Protein AF-A0A2E0DDL5-F1 (afdb_monomer_lite)

Sequence (333 aa):
SQKVIKSGDEYAVNLYNEYNKTLMTSFDFSDEELNAILTYIKDESTKEVQVVVADVSDASGQAVDSSINSNNFYLSLGLNLFLLLVIIFILFRFTNLSKKYVLLQDNQLKGKLLDDDDKEIVDSGFNIKEFIKSNRVVGIASFLFIGIFVKSCIDGLYTVGIQQNYQPTQPIAFSHKVHAGQYEIDCNYCHTGVNISKSANIPSVNICMNCHNAINTDKPEIQKILTAYEENRPIEWVRVHNLPDLAYFNHKQHVAVGGLDCATCHGPIEEMDVVYQYSELTMGWCINCHRETEVSSKGNDYYKKLVELHNSSSKKPMTVEDIGGLECSKCHY

Secondary structure (DSSP, 8-state):
-HHHHHTT-HHHHHHHHHTTT--PPPP---HHHHHHHHHHHHHHHHS-----PPP--------------THHHHHHHHHHHHHHHHHHHHHHHHHHHHHHHHHHHHHHTTS-SS-HHHHHHHH----HHHHHHSHHHHHHHHHHHHHHHHHHHHHHHHTTT--TT--PPPSS---HIIIIIIS---HHHH-GGGGTSSS--PPPHHHHHHHHTTSSTTSHHHHHHHHHHHTT-------SS---TTS---HHIIIIIT---HHHHH--GGG-SS----S---HHHHHHHHHHPBPP-TT-HHHHHHHHHHHHH-SSPPBTTTTTTT-HHHHH-

Foldseek 3Di:
DVVCCVVVPPVVVVVCVVVVNPDDDDDPDDPVRVVVVVVVVVVVVPDDDDDDDDDDDDDDDDDDDDDDPCPVVVVVVVVVVVVVVVVVVVVVVVLVVVLVVQVVVCVVVVNPRADPVRVCVSPDDPPVVVVCVPPVNVVVVVVVVVVVVVVVVVVVVVCPLFQFQPFDDFPAQAFLLVQCNVVVPDPCLQQVCLQPWQGSDGHWLVSVVVPLVPPPVVDPRSVVSVVCVVVVHTGPTDDADDDPPLWRGGSNCCCNQVVDDPCVQQNPSNNGSTGHGHDRPDPVVQVVCQVPRAGDPPPPPVVVVVQVVCVVPDVDGHGSVNVVVVPCVVTRD

Structure (mmCIF, N/CA/C/O backbone):
data_AF-A0A2E0DDL5-F1
#
_entry.id   AF-A0A2E0DDL5-F1
#
loop_
_atom_site.group_PDB
_atom_site.id
_atom_site.type_symbol
_atom_site.label_atom_id
_atom_site.label_alt_id
_atom_site.label_comp_id
_atom_site.label_asym_id
_atom_site.label_entity_id
_atom_site.label_seq_id
_atom_site.pdbx_PDB_ins_code
_atom_site.Cartn_x
_atom_site.Cartn_y
_atom_site.Cartn_z
_atom_site.occupancy
_atom_site.B_iso_or_equiv
_atom_site.auth_seq_id
_atom_site.auth_comp_id
_atom_site.auth_asym_id
_atom_site.auth_atom_id
_atom_site.pdbx_PDB_model_num
ATOM 1 N N . SER A 1 1 ? 22.527 -1.216 -29.175 1.00 65.69 1 SER A N 1
ATOM 2 C CA . SER A 1 1 ? 21.205 -1.284 -29.841 1.00 65.69 1 SER A CA 1
ATOM 3 C C . SER A 1 1 ? 21.147 -0.484 -31.152 1.00 65.69 1 SER A C 1
ATOM 5 O O . SER A 1 1 ? 20.990 -1.078 -32.209 1.00 65.69 1 SER A O 1
ATOM 7 N N . GLN A 1 2 ? 21.344 0.841 -31.142 1.00 72.75 2 GLN A N 1
ATOM 8 C CA . GLN A 1 2 ? 21.192 1.704 -32.334 1.00 72.75 2 GLN A CA 1
ATOM 9 C C . GLN A 1 2 ? 22.142 1.373 -33.498 1.00 72.75 2 GLN A C 1
ATOM 11 O O . GLN A 1 2 ? 21.782 1.548 -34.659 1.00 72.75 2 GLN A O 1
ATOM 16 N N . LYS A 1 3 ? 23.345 0.863 -33.206 1.00 75.62 3 LYS A N 1
ATOM 17 C CA . LYS A 1 3 ? 24.277 0.372 -34.236 1.00 75.62 3 LYS A CA 1
ATOM 18 C C . LYS A 1 3 ? 23.720 -0.831 -35.012 1.00 75.62 3 LYS A C 1
ATOM 20 O O . LYS A 1 3 ? 23.968 -0.912 -36.204 1.00 75.62 3 LYS A O 1
ATOM 25 N N . VAL A 1 4 ? 22.942 -1.700 -34.358 1.00 77.75 4 VAL A N 1
ATOM 26 C CA . VAL A 1 4 ? 22.355 -2.921 -34.949 1.00 77.75 4 VAL A CA 1
ATOM 27 C C . VAL A 1 4 ? 21.138 -2.585 -35.818 1.00 77.75 4 VAL A C 1
ATOM 29 O O . VAL A 1 4 ? 20.977 -3.102 -36.917 1.00 77.75 4 VAL A O 1
ATOM 32 N N . ILE A 1 5 ? 20.326 -1.616 -35.386 1.00 79.50 5 ILE A N 1
ATOM 33 C CA . ILE A 1 5 ? 19.240 -1.071 -36.218 1.00 79.50 5 ILE A CA 1
ATOM 34 C C . ILE A 1 5 ? 19.832 -0.393 -37.467 1.00 79.50 5 ILE A C 1
ATOM 36 O O . ILE A 1 5 ? 19.364 -0.603 -38.582 1.00 79.50 5 ILE A O 1
ATOM 40 N N . LYS A 1 6 ? 20.914 0.382 -37.300 1.00 79.38 6 LYS A N 1
ATOM 41 C CA . LYS A 1 6 ? 21.621 1.042 -38.412 1.00 79.38 6 LYS A CA 1
ATOM 42 C C . LYS A 1 6 ? 22.385 0.080 -39.325 1.00 79.38 6 LYS A C 1
ATOM 44 O O . LYS A 1 6 ? 22.635 0.446 -40.468 1.00 79.38 6 LYS A O 1
ATOM 49 N N . SER A 1 7 ? 22.752 -1.114 -38.857 1.00 84.31 7 SER A N 1
ATOM 50 C CA . SER A 1 7 ? 23.369 -2.143 -39.703 1.00 84.31 7 SER A CA 1
ATOM 51 C C . SER A 1 7 ? 22.359 -2.883 -40.582 1.00 84.31 7 SER A C 1
ATOM 53 O O . SER A 1 7 ? 22.777 -3.689 -41.406 1.00 84.31 7 SER A O 1
ATOM 55 N N . GLY A 1 8 ? 21.057 -2.600 -40.441 1.00 80.56 8 GLY A N 1
ATOM 56 C CA . GLY A 1 8 ? 20.002 -3.192 -41.265 1.00 80.56 8 GLY A CA 1
ATOM 57 C C . GLY A 1 8 ? 19.587 -4.596 -40.833 1.00 80.56 8 GLY A C 1
ATOM 58 O O . GLY A 1 8 ? 19.077 -5.346 -41.658 1.00 80.56 8 GLY A O 1
ATOM 59 N N . ASP A 1 9 ? 19.812 -4.962 -39.568 1.00 88.44 9 ASP A N 1
ATOM 60 C CA . ASP A 1 9 ? 19.335 -6.235 -39.026 1.00 88.44 9 ASP A CA 1
ATOM 61 C C . ASP A 1 9 ? 17.796 -6.287 -39.047 1.00 88.44 9 ASP A C 1
ATOM 63 O O . ASP A 1 9 ? 17.120 -5.431 -38.470 1.00 88.44 9 ASP A O 1
ATOM 67 N N . GLU A 1 10 ? 17.245 -7.279 -39.746 1.00 86.12 10 GLU A N 1
ATOM 68 C CA . GLU A 1 10 ? 15.815 -7.364 -40.064 1.00 86.12 10 GLU A CA 1
ATOM 69 C C . GLU A 1 10 ? 14.951 -7.526 -38.802 1.00 86.12 10 GLU A C 1
ATOM 71 O O . GLU A 1 10 ? 13.874 -6.936 -38.696 1.00 86.12 10 GLU A O 1
ATOM 76 N N . TYR A 1 11 ? 15.459 -8.247 -37.798 1.00 84.69 11 TYR A N 1
ATOM 77 C CA . TYR A 1 11 ? 14.790 -8.435 -36.513 1.00 84.69 11 TYR A CA 1
ATOM 78 C C . TYR A 1 11 ? 14.761 -7.133 -35.702 1.00 84.69 11 TYR A C 1
ATOM 80 O O . TYR A 1 11 ? 13.699 -6.704 -35.246 1.00 84.69 11 TYR A O 1
ATOM 88 N N . ALA A 1 12 ? 15.903 -6.455 -35.571 1.00 81.00 12 ALA A N 1
ATOM 89 C CA . ALA A 1 12 ? 16.002 -5.208 -34.818 1.00 81.00 12 ALA A CA 1
ATOM 90 C C . ALA A 1 12 ? 15.188 -4.064 -35.450 1.00 81.00 12 ALA A C 1
ATOM 92 O O . ALA A 1 12 ? 14.590 -3.264 -34.728 1.00 81.00 12 ALA A O 1
ATOM 93 N N . VAL A 1 13 ? 15.145 -3.977 -36.784 1.00 83.81 13 VAL A N 1
ATOM 94 C CA . VAL A 1 13 ? 14.362 -2.962 -37.509 1.00 83.81 13 VAL A CA 1
ATOM 95 C C . VAL A 1 13 ? 12.859 -3.214 -37.371 1.00 83.81 13 VAL A C 1
ATOM 97 O O . VAL A 1 13 ? 12.109 -2.264 -37.136 1.00 83.81 13 VAL A O 1
ATOM 100 N N . ASN A 1 14 ? 12.410 -4.468 -37.467 1.00 86.00 14 ASN A N 1
ATOM 101 C CA . ASN A 1 14 ? 11.000 -4.814 -37.269 1.00 86.00 14 ASN A CA 1
ATOM 102 C C . ASN A 1 14 ? 10.540 -4.502 -35.843 1.00 86.00 14 ASN A C 1
ATOM 104 O O . ASN A 1 14 ? 9.536 -3.812 -35.671 1.00 86.00 14 ASN A O 1
ATOM 108 N N . LEU A 1 15 ? 11.328 -4.894 -34.839 1.00 83.00 15 LEU A N 1
ATOM 109 C CA . LEU A 1 15 ? 11.041 -4.594 -33.438 1.00 83.00 15 LEU A CA 1
ATOM 110 C C . LEU A 1 15 ? 10.994 -3.076 -33.184 1.00 83.00 15 LEU A C 1
ATOM 112 O O . LEU A 1 15 ? 10.097 -2.569 -32.518 1.00 83.00 15 LEU A O 1
ATOM 116 N N . TYR A 1 16 ? 11.918 -2.311 -33.770 1.00 82.69 16 TYR A N 1
ATOM 117 C CA . TYR A 1 16 ? 11.921 -0.851 -33.648 1.00 82.69 16 TYR A CA 1
ATOM 118 C C . TYR A 1 16 ? 10.663 -0.194 -34.242 1.00 82.69 16 TYR A C 1
ATOM 120 O O . TYR A 1 16 ? 10.152 0.779 -33.686 1.00 82.69 16 TYR A O 1
ATOM 128 N N . ASN A 1 17 ? 10.140 -0.724 -35.351 1.00 84.81 17 ASN A N 1
ATOM 129 C CA . ASN A 1 17 ? 8.910 -0.226 -35.967 1.00 84.81 17 ASN A CA 1
ATOM 130 C C . ASN A 1 17 ? 7.649 -0.636 -35.191 1.00 84.81 17 ASN A C 1
ATOM 132 O O . ASN A 1 17 ? 6.717 0.160 -35.105 1.00 84.81 17 ASN A O 1
ATOM 136 N N . GLU A 1 18 ? 7.629 -1.839 -34.615 1.00 86.12 18 GLU A N 1
ATOM 137 C CA . GLU A 1 18 ? 6.515 -2.359 -33.815 1.00 86.12 18 GLU A CA 1
ATOM 138 C C . GLU A 1 18 ? 6.317 -1.566 -32.513 1.00 86.12 18 GLU A C 1
ATOM 140 O O . GLU A 1 18 ? 5.192 -1.235 -32.146 1.00 86.12 18 GLU A O 1
ATOM 145 N N . TYR A 1 19 ? 7.410 -1.158 -31.861 1.00 82.44 19 TYR A N 1
ATOM 146 C CA . TYR A 1 19 ? 7.383 -0.406 -30.602 1.00 82.44 19 TYR A CA 1
ATOM 147 C C . TYR A 1 19 ? 7.508 1.116 -30.801 1.00 82.44 19 TYR A C 1
ATOM 149 O O . TYR A 1 19 ? 8.231 1.796 -30.073 1.00 82.44 19 TYR A O 1
ATOM 157 N N . ASN A 1 20 ? 6.804 1.674 -31.795 1.00 82.12 20 ASN A N 1
ATOM 158 C CA . ASN A 1 20 ? 6.673 3.123 -32.028 1.00 82.12 20 ASN A CA 1
ATOM 159 C C . ASN A 1 20 ? 7.999 3.900 -32.146 1.00 82.12 20 ASN A C 1
ATOM 161 O O . ASN A 1 20 ? 8.059 5.085 -31.816 1.00 82.12 20 ASN A O 1
ATOM 165 N N . LYS A 1 21 ? 9.066 3.267 -32.650 1.00 82.31 21 LYS A N 1
ATOM 166 C CA . LYS A 1 21 ? 10.389 3.893 -32.816 1.00 82.31 21 LYS A CA 1
ATOM 167 C C . LYS A 1 21 ? 11.005 4.380 -31.499 1.00 82.31 21 LYS A C 1
ATOM 169 O O . LYS A 1 21 ? 11.892 5.244 -31.511 1.00 82.31 21 LYS A O 1
ATOM 174 N N . THR A 1 22 ? 10.579 3.816 -30.370 1.00 76.31 22 THR A N 1
ATOM 175 C CA . THR A 1 22 ? 11.169 4.111 -29.067 1.00 76.31 22 THR A CA 1
ATOM 176 C C . THR A 1 22 ? 12.637 3.692 -29.068 1.00 76.31 22 THR A C 1
ATOM 178 O O . THR A 1 22 ? 13.006 2.588 -29.474 1.00 76.31 22 THR A O 1
ATOM 181 N N . LEU A 1 23 ? 13.512 4.614 -28.664 1.00 70.50 23 LEU A N 1
ATOM 182 C CA . LEU A 1 23 ? 14.949 4.372 -28.631 1.00 70.50 23 LEU A CA 1
ATOM 183 C C . LEU A 1 23 ? 15.256 3.306 -27.576 1.00 70.50 23 LEU A C 1
ATOM 185 O O . LEU A 1 23 ? 15.124 3.552 -26.382 1.00 70.50 23 LEU A O 1
ATOM 189 N N . MET A 1 24 ? 15.706 2.130 -28.016 1.00 66.81 24 MET A N 1
ATOM 190 C CA . MET A 1 24 ? 16.248 1.127 -27.101 1.00 66.81 24 MET A CA 1
ATOM 191 C C . MET A 1 24 ? 17.494 1.679 -26.409 1.00 66.81 24 MET A C 1
ATOM 193 O O . MET A 1 24 ? 18.472 2.031 -27.087 1.00 66.81 24 MET A O 1
ATOM 197 N N . THR A 1 25 ? 17.473 1.696 -25.079 1.00 70.69 25 THR A N 1
ATOM 198 C CA . THR A 1 25 ? 18.613 2.067 -24.240 1.00 70.69 25 THR A CA 1
ATOM 199 C C . THR A 1 25 ? 19.829 1.211 -24.590 1.00 70.69 25 THR A C 1
ATOM 201 O O . THR A 1 25 ? 19.732 0.016 -24.881 1.00 70.69 25 THR A O 1
ATOM 204 N N . SER A 1 26 ? 20.989 1.861 -24.688 1.00 69.12 26 SER A N 1
ATOM 205 C CA . SER A 1 26 ? 22.249 1.169 -24.935 1.00 69.12 26 SER A CA 1
ATOM 206 C C . SER A 1 26 ? 22.829 0.765 -23.592 1.00 69.12 26 SER A C 1
ATOM 208 O O . SER A 1 26 ? 23.057 1.629 -22.753 1.00 69.12 26 SER A O 1
ATOM 210 N N . PHE A 1 27 ? 23.078 -0.525 -23.413 1.00 72.75 27 PHE A N 1
ATOM 211 C CA . PHE A 1 27 ? 23.861 -1.035 -22.298 1.00 72.75 27 PHE A CA 1
ATOM 212 C C . PHE A 1 27 ? 25.266 -1.322 -22.819 1.00 72.75 27 PHE A C 1
ATOM 214 O O . PHE A 1 27 ? 25.406 -1.984 -23.849 1.00 72.75 27 PHE A O 1
ATOM 221 N N . ASP A 1 28 ? 26.277 -0.760 -22.165 1.00 74.56 28 ASP A N 1
ATOM 222 C CA . ASP A 1 28 ? 27.683 -0.901 -22.553 1.00 74.56 28 ASP A CA 1
ATOM 223 C C . ASP A 1 28 ? 28.334 -2.000 -21.708 1.00 74.56 28 ASP A C 1
ATOM 225 O O . ASP A 1 28 ? 29.168 -1.733 -20.853 1.00 74.56 28 ASP A O 1
ATOM 229 N N . PHE A 1 29 ? 27.858 -3.236 -21.882 1.00 79.94 29 PHE A N 1
ATOM 230 C CA . PHE A 1 29 ? 28.480 -4.403 -21.260 1.00 79.94 29 PHE A CA 1
ATOM 231 C C . PHE A 1 29 ? 29.564 -4.949 -22.182 1.00 79.94 29 PHE A C 1
ATOM 233 O O . PHE A 1 29 ? 29.335 -5.121 -23.383 1.00 79.94 29 PHE A O 1
ATOM 240 N N . SER A 1 30 ? 30.721 -5.272 -21.616 1.00 84.88 30 SER A N 1
ATOM 241 C CA . SER A 1 30 ? 31.709 -6.113 -22.284 1.00 84.88 30 SER A CA 1
ATOM 242 C C . SER A 1 30 ? 31.194 -7.550 -22.437 1.00 84.88 30 SER A C 1
ATOM 244 O O . SER A 1 30 ? 30.326 -8.008 -21.688 1.00 84.88 30 SER A O 1
ATOM 246 N N . ASP A 1 31 ? 31.756 -8.296 -23.392 1.00 82.62 31 ASP A N 1
ATOM 247 C CA . ASP A 1 31 ? 31.406 -9.710 -23.591 1.00 82.62 31 ASP A CA 1
ATOM 248 C C . ASP A 1 31 ? 31.700 -10.557 -22.336 1.00 82.62 31 ASP A C 1
ATOM 250 O O . ASP A 1 31 ? 31.009 -11.538 -22.059 1.00 82.62 31 ASP A O 1
ATOM 254 N N . GLU A 1 32 ? 32.699 -10.170 -21.539 1.00 87.06 32 GLU A N 1
ATOM 255 C CA . GLU A 1 32 ? 33.035 -10.824 -20.270 1.00 87.06 32 GLU A CA 1
ATOM 256 C C . GLU A 1 32 ? 31.977 -10.563 -19.191 1.00 87.06 32 GLU A C 1
ATOM 258 O O . GLU A 1 32 ? 31.520 -11.509 -18.547 1.00 87.06 32 GLU A O 1
ATOM 263 N N . GLU A 1 33 ? 31.518 -9.318 -19.033 1.00 84.44 33 GLU A N 1
ATOM 264 C CA . GLU A 1 33 ? 30.445 -8.966 -18.091 1.00 84.44 33 GLU A CA 1
ATOM 265 C C . GLU A 1 33 ? 29.121 -9.631 -18.468 1.00 84.44 33 GLU A C 1
ATOM 267 O O . GLU A 1 33 ? 28.416 -10.151 -17.601 1.00 84.44 33 GLU A O 1
ATOM 272 N N . LEU A 1 34 ? 28.800 -9.683 -19.764 1.00 85.31 34 LEU A N 1
ATOM 273 C CA . LEU A 1 34 ? 27.596 -10.350 -20.250 1.00 85.31 34 LEU A CA 1
ATOM 274 C C . LEU A 1 34 ? 27.620 -11.848 -19.905 1.00 85.31 34 LEU A C 1
ATOM 276 O O . LEU A 1 34 ? 26.641 -12.389 -19.386 1.00 85.31 34 LEU A O 1
ATOM 280 N N . ASN A 1 35 ? 28.753 -12.514 -20.138 1.00 87.88 35 ASN A N 1
ATOM 281 C CA . ASN A 1 35 ? 28.928 -13.925 -19.800 1.00 87.88 35 ASN A CA 1
ATOM 282 C C . ASN A 1 35 ? 28.906 -14.166 -18.285 1.00 87.88 35 ASN A C 1
ATOM 284 O O . ASN A 1 35 ? 28.339 -15.167 -17.840 1.00 87.88 35 ASN A O 1
ATOM 288 N N . ALA A 1 36 ? 29.460 -13.253 -17.486 1.00 88.44 36 ALA A N 1
ATOM 289 C CA . ALA A 1 36 ? 29.405 -13.326 -16.029 1.00 88.44 36 ALA A CA 1
ATOM 290 C C . ALA A 1 36 ? 27.962 -13.219 -15.509 1.00 88.44 36 ALA A C 1
ATOM 292 O O . ALA A 1 36 ? 27.554 -14.027 -14.676 1.00 88.44 36 ALA A O 1
ATOM 293 N N . ILE A 1 37 ? 27.161 -12.294 -16.049 1.00 86.50 37 ILE A N 1
ATOM 294 C CA . ILE A 1 37 ? 25.738 -12.145 -15.706 1.00 86.50 37 ILE A CA 1
ATOM 295 C C . ILE A 1 37 ? 24.960 -13.411 -16.076 1.00 86.50 37 ILE A C 1
ATOM 297 O O . ILE A 1 37 ? 24.201 -13.930 -15.259 1.00 86.50 37 ILE A O 1
ATOM 301 N N . LEU A 1 38 ? 25.157 -13.941 -17.285 1.00 87.50 38 LEU A N 1
ATOM 302 C CA . LEU A 1 38 ? 24.476 -15.160 -17.733 1.00 87.50 38 LEU A CA 1
ATOM 303 C C . LEU A 1 38 ? 24.866 -16.381 -16.892 1.00 87.50 38 LEU A C 1
ATOM 305 O O . LEU A 1 38 ? 24.012 -17.211 -16.577 1.00 87.50 38 LEU A O 1
ATOM 309 N N . THR A 1 39 ? 26.135 -16.468 -16.494 1.00 91.25 39 THR A N 1
ATOM 310 C CA . THR A 1 39 ? 26.630 -17.523 -15.604 1.00 91.25 39 THR A CA 1
ATOM 311 C C . THR A 1 39 ? 26.015 -17.391 -1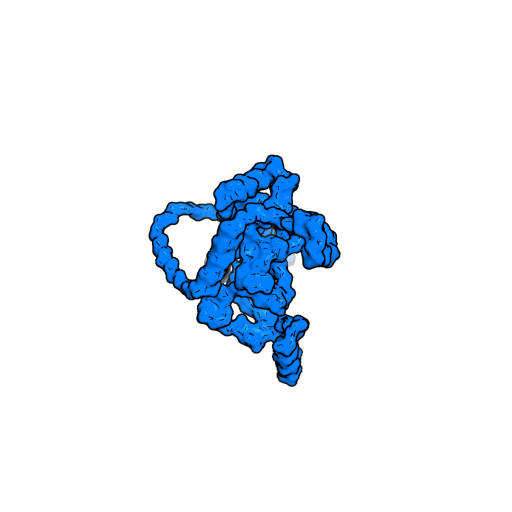4.215 1.00 91.25 39 THR A C 1
ATOM 313 O O . THR A 1 39 ? 25.489 -18.370 -13.699 1.00 91.25 39 THR A O 1
ATOM 316 N N . TYR A 1 40 ? 25.973 -16.182 -13.647 1.00 87.56 40 TYR A N 1
ATOM 317 C CA . TYR A 1 40 ? 25.334 -15.917 -12.357 1.00 87.56 40 TYR A CA 1
ATOM 318 C C . TYR A 1 40 ? 23.840 -16.259 -12.366 1.00 87.56 40 TYR A C 1
ATOM 320 O O . TYR A 1 40 ? 23.366 -16.946 -11.467 1.00 87.56 40 TYR A O 1
ATOM 328 N N . ILE A 1 41 ? 23.095 -15.839 -13.396 1.00 86.69 41 ILE A N 1
ATOM 329 C CA . ILE A 1 41 ? 21.665 -16.159 -13.533 1.00 86.69 41 ILE A CA 1
ATOM 330 C C . ILE A 1 41 ? 21.464 -17.675 -13.576 1.00 86.69 41 ILE A C 1
ATOM 332 O O . ILE A 1 41 ? 20.568 -18.195 -12.911 1.00 86.69 41 ILE A O 1
ATOM 336 N N . LYS A 1 42 ? 22.297 -18.388 -14.339 1.00 87.00 42 LYS A N 1
ATOM 337 C CA . LYS A 1 42 ? 22.228 -19.845 -14.440 1.00 87.00 42 LYS A CA 1
ATOM 338 C C . LYS A 1 42 ? 22.531 -20.508 -13.097 1.00 87.00 42 LYS A C 1
ATOM 340 O O . LYS A 1 42 ? 21.741 -21.339 -12.659 1.00 87.00 42 LYS A O 1
ATOM 345 N N . ASP A 1 43 ? 23.601 -20.100 -12.428 1.00 85.94 43 ASP A N 1
ATOM 346 C CA . ASP A 1 43 ? 24.007 -20.669 -11.145 1.00 85.94 43 ASP A CA 1
ATOM 347 C C . ASP A 1 43 ? 22.961 -20.398 -10.054 1.00 85.94 43 ASP A C 1
ATOM 349 O O . ASP A 1 43 ? 22.507 -21.337 -9.401 1.00 85.94 43 ASP A O 1
ATOM 353 N N . GLU A 1 44 ? 22.490 -19.159 -9.903 1.00 78.88 44 GLU A N 1
ATOM 354 C CA . GLU A 1 44 ? 21.462 -18.807 -8.913 1.00 78.88 44 GLU A CA 1
ATOM 355 C C . GLU A 1 44 ? 20.100 -19.437 -9.216 1.00 78.88 44 GLU A C 1
ATOM 357 O O . GLU A 1 44 ? 19.389 -19.826 -8.294 1.00 78.88 44 GLU A O 1
ATOM 362 N N . SER A 1 45 ? 19.743 -19.636 -10.491 1.00 75.44 45 SER A N 1
ATOM 363 C CA . SER A 1 45 ? 18.506 -20.347 -10.851 1.00 75.44 45 SER A CA 1
ATOM 364 C C . SER A 1 45 ? 18.514 -21.833 -10.470 1.00 75.44 45 SER A C 1
ATOM 366 O O . SER A 1 45 ? 17.458 -22.465 -10.458 1.00 75.44 45 SER A O 1
ATOM 368 N N . THR A 1 46 ? 19.689 -22.392 -10.155 1.00 77.44 46 THR A N 1
ATOM 369 C CA . THR A 1 46 ? 19.870 -23.811 -9.811 1.00 77.44 46 THR A CA 1
ATOM 370 C C . THR A 1 46 ? 20.188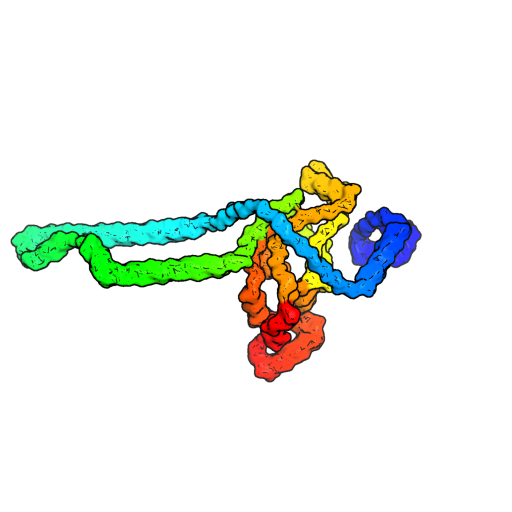 -24.064 -8.337 1.00 77.44 46 THR A C 1
ATOM 372 O O . THR A 1 46 ? 20.204 -25.222 -7.920 1.00 77.44 46 THR A O 1
ATOM 375 N N . LYS A 1 47 ? 20.413 -23.020 -7.529 1.00 74.56 47 LYS A N 1
ATOM 376 C CA . LYS A 1 47 ? 20.667 -23.170 -6.090 1.00 74.56 47 LYS A CA 1
ATOM 377 C C . LYS A 1 47 ? 19.355 -23.285 -5.312 1.00 74.56 47 LYS A C 1
ATOM 379 O O . LYS A 1 47 ? 18.475 -22.434 -5.414 1.00 74.56 47 LYS A O 1
ATOM 384 N N . GLU A 1 48 ? 19.243 -24.320 -4.482 1.00 51.19 48 GLU A N 1
ATOM 385 C CA . GLU A 1 48 ? 18.200 -24.395 -3.456 1.00 51.19 48 GLU A CA 1
ATOM 386 C C . GLU A 1 48 ? 18.459 -23.341 -2.368 1.00 51.19 48 GLU A C 1
ATOM 388 O O . GLU A 1 48 ? 19.575 -23.204 -1.862 1.00 51.19 48 GLU A O 1
ATOM 393 N N . VAL A 1 49 ? 17.418 -22.583 -2.011 1.00 43.34 49 VAL A N 1
ATOM 394 C CA . VAL A 1 49 ? 17.479 -21.498 -1.022 1.00 43.34 49 VAL A CA 1
ATOM 395 C C . VAL A 1 49 ? 17.776 -22.074 0.366 1.00 43.34 49 VAL A C 1
ATOM 397 O O . VAL A 1 49 ? 16.888 -22.621 1.018 1.00 43.34 49 VAL A O 1
ATOM 400 N N . GLN A 1 50 ? 19.010 -21.918 0.846 1.00 41.72 50 GLN A N 1
ATOM 401 C CA . GLN A 1 50 ? 19.357 -22.148 2.248 1.00 41.72 50 GLN A CA 1
ATOM 402 C C . GLN A 1 50 ? 19.336 -20.820 3.006 1.00 41.72 50 GLN A C 1
ATOM 404 O O . GLN A 1 50 ? 20.142 -19.925 2.757 1.00 41.72 50 GLN A O 1
ATOM 409 N N . VAL A 1 51 ? 18.386 -20.695 3.932 1.00 34.47 51 VAL A N 1
ATOM 410 C CA . VAL A 1 51 ? 18.257 -19.545 4.830 1.00 34.47 51 VAL A CA 1
ATOM 411 C C . VAL A 1 51 ? 19.265 -19.708 5.965 1.00 34.47 51 VAL A C 1
ATOM 413 O O . VAL A 1 51 ? 19.109 -20.583 6.814 1.00 34.47 51 VAL A O 1
ATOM 416 N N . VAL A 1 52 ? 20.302 -18.870 5.986 1.00 34.88 52 VAL A N 1
ATOM 417 C CA . VAL A 1 52 ? 21.190 -18.734 7.146 1.00 34.88 52 VAL A CA 1
ATOM 418 C C . VAL A 1 52 ? 20.649 -17.602 8.011 1.00 34.88 52 VAL A C 1
ATOM 420 O O . VAL A 1 52 ? 20.641 -16.444 7.601 1.00 34.88 52 VAL A O 1
ATOM 423 N N . VAL A 1 53 ? 20.169 -17.954 9.202 1.00 34.28 53 VAL A N 1
ATOM 424 C CA . VAL A 1 53 ? 19.777 -17.002 10.245 1.00 34.28 53 VAL A CA 1
ATOM 425 C C . VAL A 1 53 ? 21.057 -16.488 10.902 1.00 34.28 53 VAL A C 1
ATOM 427 O O . VAL A 1 53 ? 21.829 -17.279 11.441 1.00 34.28 53 VAL A O 1
ATOM 430 N N . ALA A 1 54 ? 21.299 -15.181 10.837 1.00 31.27 54 ALA A N 1
ATOM 431 C CA . ALA A 1 54 ? 22.331 -14.523 11.629 1.00 31.27 54 ALA A CA 1
ATOM 432 C C . ALA A 1 54 ? 21.667 -13.820 12.819 1.00 31.27 54 ALA A C 1
ATOM 434 O O . ALA A 1 54 ? 20.821 -12.946 12.631 1.00 31.27 54 ALA A O 1
ATOM 435 N N . ASP A 1 55 ? 22.057 -14.220 14.031 1.00 31.47 55 ASP A N 1
ATOM 436 C CA . ASP A 1 55 ? 21.723 -13.530 15.276 1.00 31.47 55 ASP A CA 1
ATOM 437 C C . ASP A 1 55 ? 22.381 -12.145 15.299 1.00 31.47 55 ASP A C 1
ATOM 439 O O . ASP A 1 55 ? 23.595 -12.020 15.119 1.00 31.47 55 ASP A O 1
ATOM 443 N N . VAL A 1 56 ? 21.589 -11.106 15.575 1.00 31.05 56 VAL A N 1
ATOM 444 C CA . VAL A 1 56 ? 22.100 -9.769 15.893 1.00 31.05 56 VAL A CA 1
ATOM 445 C C . VAL A 1 56 ? 21.631 -9.401 17.294 1.00 31.05 56 VAL A C 1
ATOM 447 O O . VAL A 1 56 ? 20.481 -9.032 17.522 1.00 31.05 56 VAL A O 1
ATOM 450 N N . SER A 1 57 ? 22.548 -9.542 18.244 1.00 29.02 57 SER A N 1
ATOM 451 C CA . SER A 1 57 ? 22.446 -9.018 19.600 1.00 29.02 57 SER A CA 1
ATOM 452 C C . SER A 1 57 ? 22.746 -7.514 19.631 1.00 29.02 57 SER A C 1
ATOM 454 O O . SER A 1 57 ? 23.792 -7.090 19.148 1.00 29.02 57 SER A O 1
ATOM 456 N N . ASP A 1 58 ? 21.832 -6.775 20.263 1.00 28.91 58 ASP A N 1
ATOM 457 C CA . ASP A 1 58 ? 21.947 -5.452 20.895 1.00 28.91 58 ASP A CA 1
ATOM 458 C C . ASP A 1 58 ? 22.574 -4.274 20.118 1.00 28.91 58 ASP A C 1
ATOM 460 O O . ASP A 1 58 ? 23.789 -4.101 20.042 1.00 28.91 58 ASP A O 1
ATOM 464 N N . ALA A 1 59 ? 21.707 -3.338 19.716 1.00 27.94 59 ALA A N 1
ATOM 465 C CA . ALA A 1 59 ? 22.022 -1.913 19.680 1.00 27.94 59 ALA A CA 1
ATOM 466 C C . ALA A 1 59 ? 20.782 -1.108 20.102 1.00 27.94 59 ALA A C 1
ATOM 468 O O . ALA A 1 59 ? 19.767 -1.043 19.410 1.00 27.94 59 ALA A O 1
ATOM 469 N N . SER A 1 60 ? 20.880 -0.514 21.287 1.00 29.08 60 SER A N 1
ATOM 470 C CA . SER A 1 60 ? 19.932 0.429 21.869 1.00 29.08 60 SER A CA 1
ATOM 471 C C . SER A 1 60 ? 20.081 1.809 21.219 1.00 29.08 60 SER A C 1
ATOM 473 O O . SER A 1 60 ? 21.194 2.308 21.068 1.00 29.08 60 SER A O 1
ATOM 475 N N . GLY A 1 61 ? 18.966 2.464 20.871 1.00 26.73 61 GLY A N 1
ATOM 476 C CA . GLY A 1 61 ? 19.017 3.844 20.376 1.00 26.73 61 GLY A CA 1
ATOM 477 C C . GLY A 1 61 ? 17.718 4.412 19.803 1.00 26.73 61 GLY A C 1
ATOM 478 O O . GLY A 1 61 ? 17.487 4.327 18.610 1.00 26.73 61 GLY A O 1
ATOM 479 N N . GLN A 1 62 ? 16.958 5.076 20.680 1.00 24.42 62 GLN A N 1
ATOM 480 C CA . GLN A 1 62 ? 16.024 6.192 20.433 1.00 24.42 62 GLN A CA 1
ATOM 481 C C . GLN A 1 62 ? 14.752 5.961 19.595 1.00 24.42 62 GLN A C 1
ATOM 483 O O . GLN A 1 62 ? 14.727 6.048 18.372 1.00 24.42 62 GLN A O 1
ATOM 488 N N . ALA A 1 63 ? 13.638 5.834 20.325 1.00 27.59 63 ALA A N 1
ATOM 489 C CA . ALA A 1 63 ? 12.295 6.088 19.823 1.00 27.59 63 ALA A CA 1
ATOM 490 C C . ALA A 1 63 ? 12.131 7.580 19.476 1.00 27.59 63 ALA A C 1
ATOM 492 O O . ALA A 1 63 ? 12.263 8.447 20.343 1.00 27.59 63 ALA A O 1
ATOM 493 N N . VAL A 1 64 ? 11.835 7.863 18.207 1.00 29.52 64 VAL A N 1
ATOM 494 C CA . VAL A 1 64 ? 11.385 9.176 17.740 1.00 29.52 64 VAL A CA 1
ATOM 495 C C . VAL A 1 64 ? 9.863 9.185 17.811 1.00 29.52 64 VAL A C 1
ATOM 497 O O . VAL A 1 64 ? 9.182 8.497 17.051 1.00 29.52 64 VAL A O 1
ATOM 500 N N . ASP A 1 65 ? 9.355 9.943 18.777 1.00 29.92 65 ASP A N 1
ATOM 501 C CA . ASP A 1 65 ? 7.937 10.196 18.999 1.00 29.92 65 ASP A CA 1
ATOM 502 C C . ASP A 1 65 ? 7.339 10.886 17.764 1.00 29.92 65 ASP A C 1
ATOM 504 O O . ASP A 1 65 ? 7.662 12.033 17.448 1.00 29.92 65 ASP A O 1
ATOM 508 N N . SER A 1 66 ? 6.523 10.149 17.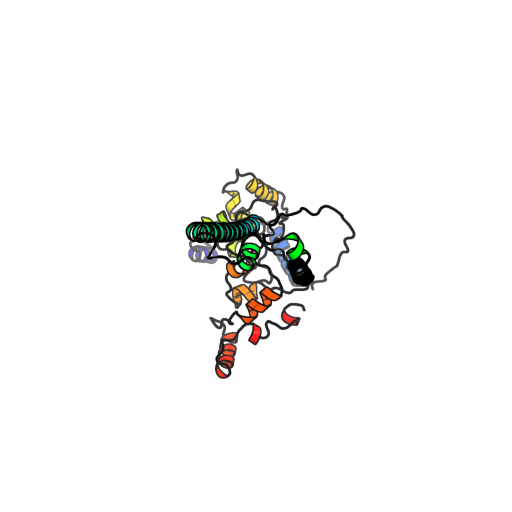013 1.00 31.53 66 SER A N 1
ATOM 509 C CA . SER A 1 66 ? 5.809 10.664 15.847 1.00 31.53 66 SER A CA 1
ATOM 510 C C . SER A 1 66 ? 4.396 11.008 16.288 1.00 31.53 66 SER A C 1
ATOM 512 O O . SER A 1 66 ? 3.528 10.145 16.416 1.00 31.53 66 SER A O 1
ATOM 514 N N . SER A 1 67 ? 4.199 12.292 16.571 1.00 31.67 67 SER A N 1
ATOM 515 C CA . SER A 1 67 ? 2.932 12.865 16.995 1.00 31.67 67 SER A CA 1
ATOM 516 C C . SER A 1 67 ? 1.854 12.640 15.933 1.00 31.67 67 SER A C 1
ATOM 518 O O . SER A 1 67 ? 1.874 13.194 14.834 1.00 31.67 67 SER A O 1
ATOM 520 N N . ILE A 1 68 ? 0.875 11.809 16.284 1.00 36.22 68 ILE A N 1
ATOM 521 C CA . ILE A 1 68 ? -0.354 11.637 15.514 1.00 36.22 68 ILE A CA 1
ATOM 522 C C . ILE A 1 68 ? -1.040 13.002 15.428 1.00 36.22 68 ILE A C 1
ATOM 524 O O . ILE A 1 68 ? -1.239 13.678 16.440 1.00 36.22 68 ILE A O 1
ATOM 528 N N . ASN A 1 69 ? -1.389 13.406 14.207 1.00 47.03 69 ASN A N 1
ATOM 529 C CA . ASN A 1 69 ? -2.056 14.664 13.896 1.00 47.03 69 ASN A CA 1
ATOM 530 C C . ASN A 1 69 ? -3.388 14.764 14.663 1.00 47.03 69 ASN A C 1
ATOM 532 O O . ASN A 1 69 ? -4.430 14.250 14.263 1.00 47.03 69 ASN A O 1
ATOM 536 N N . SER A 1 70 ? -3.323 15.431 15.808 1.00 54.81 70 SER A N 1
ATOM 537 C CA . SER A 1 70 ? -4.364 15.534 16.824 1.00 54.81 70 SER A CA 1
ATOM 538 C C . SER A 1 70 ? -5.390 16.638 16.533 1.00 54.81 70 SER A C 1
ATOM 540 O O . SER A 1 70 ? -6.350 16.843 17.280 1.00 54.81 70 SER A O 1
ATOM 542 N N . ASN A 1 71 ? -5.231 17.326 15.401 1.00 55.59 71 ASN A N 1
ATOM 543 C CA . ASN A 1 71 ? -5.974 18.535 15.072 1.00 55.59 71 ASN A CA 1
ATOM 544 C C . ASN A 1 71 ? -7.475 18.289 14.840 1.00 55.59 71 ASN A C 1
ATOM 546 O O . ASN A 1 71 ? -8.292 19.100 15.267 1.00 55.59 71 ASN A O 1
ATOM 550 N N . ASN A 1 72 ? -7.874 17.151 14.261 1.00 58.41 72 ASN A N 1
ATOM 551 C CA . ASN A 1 72 ? -9.297 16.858 14.027 1.00 58.41 72 ASN A CA 1
ATOM 552 C C . ASN A 1 72 ? -10.025 16.380 15.293 1.00 58.41 72 ASN A C 1
ATOM 554 O O . ASN A 1 72 ? -11.207 16.674 15.481 1.00 58.41 72 ASN A O 1
ATOM 558 N N . PHE A 1 73 ? -9.318 15.691 16.194 1.00 60.34 73 PHE A N 1
ATOM 559 C CA . PHE A 1 73 ? -9.881 15.252 17.469 1.00 60.34 73 PHE A CA 1
ATOM 560 C C . PHE A 1 73 ? -10.090 16.434 18.420 1.00 60.34 73 PHE A C 1
ATOM 562 O O . PHE A 1 73 ? -11.188 16.597 18.950 1.00 60.34 73 PHE A O 1
ATOM 569 N N . TYR A 1 74 ? -9.091 17.311 18.581 1.00 67.94 74 TYR A N 1
ATOM 570 C CA . TYR A 1 74 ? -9.221 18.491 19.442 1.00 67.94 74 TYR A CA 1
ATOM 571 C C . TYR A 1 74 ? -10.249 19.498 18.915 1.00 67.94 74 TYR A C 1
ATOM 573 O O . TYR A 1 74 ? -10.975 20.093 19.712 1.00 67.94 74 TYR A O 1
ATOM 581 N N . LEU A 1 75 ? -10.376 19.646 17.592 1.00 65.56 75 LEU A N 1
ATOM 582 C CA . LEU A 1 75 ? -11.383 20.519 16.988 1.00 65.56 75 LEU A CA 1
ATOM 583 C C . LEU A 1 75 ? -12.809 19.967 17.167 1.00 65.56 75 LEU A C 1
ATOM 585 O O . LEU A 1 75 ? -13.709 20.712 17.554 1.00 65.56 75 LEU A O 1
ATOM 589 N N . SER A 1 76 ? -13.014 18.660 16.964 1.00 63.41 76 SER A N 1
ATOM 590 C CA . SER A 1 76 ? -14.309 17.997 17.194 1.00 63.41 76 SER A CA 1
ATOM 591 C C . SER A 1 76 ? -14.704 17.990 18.677 1.00 63.41 76 SER A C 1
ATOM 593 O O . SER A 1 76 ? -15.854 18.275 19.027 1.00 63.41 76 SER A O 1
ATOM 595 N N . LEU A 1 77 ? -13.746 17.739 19.575 1.00 71.75 77 LEU A N 1
ATOM 596 C CA . LEU A 1 77 ? -13.952 17.812 21.021 1.00 71.75 77 LEU A CA 1
ATOM 597 C C . LEU A 1 77 ? -14.307 19.243 21.452 1.00 71.75 77 LEU A C 1
ATOM 599 O O . LEU A 1 77 ? -15.259 19.436 22.205 1.00 71.75 77 LEU A O 1
ATOM 603 N N . GLY A 1 78 ? -13.590 20.245 20.931 1.00 76.81 78 GLY A N 1
ATOM 604 C CA . GLY A 1 78 ? -13.833 21.660 21.208 1.00 76.81 78 GLY A CA 1
ATOM 605 C C . GLY A 1 78 ? -15.215 22.132 20.754 1.00 76.81 78 GLY A C 1
ATOM 606 O O . GLY A 1 78 ? -15.908 22.811 21.513 1.00 76.81 78 GLY A O 1
ATOM 607 N N . LEU A 1 79 ? -15.659 21.720 19.562 1.00 74.06 79 LEU A N 1
ATOM 608 C CA . LEU A 1 79 ? -16.982 22.064 19.033 1.00 74.06 79 LEU A CA 1
ATOM 609 C C . LEU A 1 79 ? -18.115 21.448 19.871 1.00 74.06 79 LEU A C 1
ATOM 611 O O . LEU A 1 79 ? -19.093 22.128 20.186 1.00 74.06 79 LEU A O 1
ATOM 615 N N . ASN A 1 80 ? -17.968 20.186 20.285 1.00 69.62 80 ASN A N 1
ATOM 616 C CA . ASN A 1 80 ? -18.944 19.513 21.145 1.00 69.62 80 ASN A CA 1
ATOM 617 C C . ASN A 1 80 ? -19.001 20.126 22.551 1.00 69.62 80 ASN A C 1
ATOM 619 O O . ASN A 1 80 ? -20.091 20.318 23.095 1.00 69.62 80 ASN A O 1
ATOM 623 N N . LEU A 1 81 ? -17.851 20.491 23.129 1.00 81.88 81 LEU A N 1
ATOM 624 C CA . LEU A 1 81 ? -17.801 21.165 24.427 1.00 81.88 81 LEU A CA 1
ATOM 625 C C . LEU A 1 81 ? -18.462 22.548 24.359 1.00 81.88 81 LEU A C 1
ATOM 627 O O . LEU A 1 81 ? -19.221 22.919 25.253 1.00 81.88 81 LEU A O 1
ATOM 631 N N . PHE A 1 82 ? -18.218 23.291 23.276 1.00 82.38 82 PHE A N 1
ATOM 632 C CA . PHE A 1 82 ? -18.837 24.590 23.034 1.00 82.38 82 PHE A CA 1
ATOM 633 C C . PHE A 1 82 ? -20.361 24.477 22.901 1.00 82.38 82 PHE A C 1
ATOM 635 O O . PHE A 1 82 ? -21.086 25.225 23.557 1.00 82.38 82 PHE A O 1
ATOM 642 N N . LEU A 1 83 ? -20.862 23.506 22.130 1.00 80.81 83 LEU A N 1
ATOM 643 C CA . LEU A 1 83 ? -22.300 23.264 21.989 1.00 80.81 83 LEU A CA 1
ATOM 644 C C . LEU A 1 83 ? -22.951 22.913 23.338 1.00 80.81 83 LEU A C 1
ATOM 646 O O . LEU A 1 83 ? -24.011 23.443 23.674 1.00 80.81 83 LEU A O 1
ATOM 650 N N . LEU A 1 84 ? -22.293 22.076 24.143 1.00 82.81 84 LEU A N 1
ATOM 651 C CA . LEU A 1 84 ? -22.773 21.690 25.468 1.00 82.81 84 LEU A CA 1
ATOM 652 C C . LEU A 1 84 ? -22.817 22.889 26.430 1.00 82.81 84 LEU A C 1
ATOM 654 O O . LEU A 1 84 ? -23.807 23.074 27.138 1.00 82.81 84 LEU A O 1
ATOM 658 N N . LEU A 1 85 ? -21.800 23.755 26.404 1.00 82.12 85 LEU A N 1
ATOM 659 C CA . LEU A 1 85 ? -21.778 24.996 27.185 1.00 82.12 85 LEU A CA 1
ATOM 660 C C . LEU A 1 85 ? -22.876 25.978 26.755 1.00 82.12 85 LEU A C 1
ATOM 662 O O . LEU A 1 85 ? -23.508 26.588 27.617 1.00 82.12 85 LEU A O 1
ATOM 666 N N . VAL A 1 86 ? -23.152 26.104 25.453 1.00 84.94 86 VAL A N 1
ATOM 667 C CA . VAL A 1 86 ? -24.249 26.940 24.937 1.00 84.94 86 VAL A CA 1
ATOM 668 C C . VAL A 1 86 ? -25.605 26.411 25.403 1.00 84.94 86 VAL A C 1
ATOM 670 O O . VAL A 1 86 ? -26.436 27.194 25.859 1.00 84.94 86 VAL A O 1
ATOM 673 N N . ILE A 1 87 ? -25.829 25.095 25.364 1.00 80.56 87 ILE A N 1
ATOM 674 C CA . ILE A 1 87 ? -27.075 24.481 25.849 1.00 80.56 87 ILE A CA 1
ATOM 675 C C . ILE A 1 87 ? -27.243 24.717 27.353 1.00 80.56 87 ILE A C 1
ATOM 677 O O . ILE A 1 87 ? -28.311 25.149 27.789 1.00 80.56 87 ILE A O 1
ATOM 681 N N . ILE A 1 88 ? -26.189 24.506 28.145 1.00 82.75 88 ILE A N 1
ATOM 682 C CA . ILE A 1 88 ? -26.207 24.784 29.588 1.00 82.75 88 ILE A CA 1
ATOM 683 C C . ILE A 1 88 ? -26.503 26.265 29.844 1.00 82.75 88 ILE A C 1
ATOM 685 O O . ILE A 1 88 ? -27.323 26.588 30.703 1.00 82.75 88 ILE A O 1
ATOM 689 N N . PHE A 1 89 ? -25.895 27.172 29.078 1.00 84.31 89 PHE A N 1
ATOM 690 C CA . PHE A 1 89 ? -26.144 28.605 29.189 1.00 84.31 89 PHE A CA 1
ATOM 691 C C . PHE A 1 89 ? -27.597 28.966 28.854 1.00 84.31 89 PHE A C 1
ATOM 693 O O . PHE A 1 89 ? -28.215 29.739 29.587 1.00 84.31 89 PHE A O 1
ATOM 700 N N . ILE A 1 90 ? -28.178 28.384 27.801 1.00 83.56 90 ILE A N 1
ATOM 701 C CA . ILE A 1 90 ? -29.587 28.587 27.432 1.00 83.56 90 ILE A CA 1
ATOM 702 C C . ILE A 1 90 ? -30.509 28.078 28.542 1.00 83.56 90 ILE A C 1
ATOM 704 O O . ILE A 1 90 ? -31.403 28.811 28.961 1.00 83.56 90 ILE A O 1
ATOM 708 N N . LEU A 1 91 ? -30.275 26.873 29.068 1.00 81.38 91 LEU A N 1
ATOM 709 C CA . LEU A 1 91 ? -31.064 26.306 30.167 1.00 81.38 91 LEU A CA 1
ATOM 710 C C . LEU A 1 91 ? -30.945 27.149 31.442 1.00 81.38 91 LEU A C 1
ATOM 712 O O . LEU A 1 91 ? -31.943 27.401 32.119 1.00 81.38 91 LEU A O 1
ATOM 716 N N . PHE A 1 92 ? -29.753 27.661 31.745 1.00 82.19 92 PHE A N 1
ATOM 717 C CA . PHE A 1 92 ? -29.531 28.557 32.877 1.00 82.19 92 PHE A CA 1
ATOM 718 C C . PHE A 1 92 ? -30.239 29.907 32.691 1.00 82.19 92 PHE A C 1
ATOM 720 O O . PHE A 1 92 ? -30.863 30.433 33.610 1.00 82.19 92 PHE A O 1
ATOM 727 N N . ARG A 1 93 ? -30.200 30.482 31.485 1.00 80.12 93 ARG A N 1
ATOM 728 C CA . ARG A 1 93 ? -30.935 31.713 31.160 1.00 80.12 93 ARG A CA 1
ATOM 729 C C . ARG A 1 93 ? -32.442 31.499 31.224 1.00 80.12 93 ARG A C 1
ATOM 731 O O . ARG A 1 93 ? -33.129 32.357 31.767 1.00 80.12 93 ARG A O 1
ATOM 738 N N . PHE A 1 94 ? -32.933 30.373 30.717 1.00 79.00 94 PHE A N 1
ATOM 739 C CA . PHE A 1 94 ? -34.345 30.012 30.735 1.00 79.00 94 PHE A CA 1
ATOM 740 C C . PHE A 1 94 ? -34.862 29.842 32.165 1.00 79.00 94 PHE A C 1
ATOM 742 O O . PHE A 1 94 ? -35.846 30.475 32.530 1.00 79.00 94 PHE A O 1
ATOM 749 N N . THR A 1 95 ? -34.154 29.073 32.996 1.00 77.75 95 THR A N 1
ATOM 750 C CA . THR A 1 95 ? -34.506 28.863 34.413 1.00 77.75 95 THR A CA 1
ATOM 751 C C . THR A 1 95 ? -34.435 30.151 35.234 1.00 77.75 95 THR A C 1
ATOM 753 O O . THR A 1 95 ? -35.323 30.425 36.034 1.00 77.75 95 THR A O 1
ATOM 756 N N . ASN A 1 96 ? -33.434 31.004 35.011 1.00 75.62 96 ASN A N 1
ATOM 757 C CA . ASN A 1 96 ? -33.375 32.309 35.675 1.00 75.62 96 ASN A CA 1
ATOM 758 C C . ASN A 1 96 ? -34.494 33.254 35.222 1.00 75.62 96 ASN A C 1
ATOM 760 O O . ASN A 1 96 ? -35.032 34.017 36.026 1.00 75.62 96 ASN A O 1
ATOM 764 N N . LEU A 1 97 ? -34.843 33.224 33.934 1.00 79.25 97 LEU A N 1
ATOM 765 C CA . LEU A 1 97 ? -35.927 34.032 33.388 1.00 79.25 97 LEU A CA 1
ATOM 766 C C . LEU A 1 97 ? -37.284 33.566 33.923 1.00 79.25 97 LEU A C 1
ATOM 768 O O . LEU A 1 97 ? -38.086 34.408 34.319 1.00 79.25 97 LEU A O 1
ATOM 772 N N . SER A 1 98 ? -37.519 32.253 33.989 1.00 76.12 98 SER A N 1
ATOM 773 C CA . SER A 1 98 ? -38.750 31.687 34.538 1.00 76.12 98 SER A CA 1
ATOM 774 C C . SER A 1 98 ? -38.889 31.994 36.031 1.00 76.12 98 SER A C 1
ATOM 776 O O . SER A 1 98 ? -39.949 32.462 36.437 1.00 76.12 98 SER A O 1
ATOM 778 N N . LYS A 1 99 ? -37.813 31.865 36.827 1.00 75.19 99 LYS A N 1
ATOM 779 C CA . LYS A 1 99 ? -37.797 32.288 38.243 1.00 75.19 99 LYS A CA 1
ATOM 780 C C . LYS A 1 99 ? -38.169 33.763 38.393 1.00 75.19 99 LYS A C 1
ATOM 782 O O . LYS A 1 99 ? -39.051 34.107 39.175 1.00 75.19 99 LYS A O 1
ATOM 787 N N . LYS A 1 100 ? -37.545 34.643 37.600 1.00 76.81 100 LYS A N 1
ATOM 788 C CA . LYS A 1 100 ? -37.835 36.083 37.628 1.00 76.81 100 LYS A CA 1
ATOM 789 C C . LYS A 1 100 ? -39.285 36.387 37.237 1.00 76.81 100 LYS A C 1
ATOM 791 O O . LYS A 1 100 ? -39.890 37.268 37.837 1.00 76.81 100 LYS A O 1
ATOM 796 N N . TYR A 1 101 ? -39.839 35.679 36.254 1.00 76.62 101 TYR A N 1
ATOM 797 C CA . TYR A 1 101 ? -41.221 35.869 35.809 1.00 76.62 101 TYR A CA 1
ATOM 798 C C . TYR A 1 101 ? -42.235 35.453 36.884 1.00 76.62 101 TYR A C 1
ATOM 800 O O . TYR A 1 101 ? -43.133 36.227 37.201 1.00 76.62 101 TYR A O 1
ATOM 808 N N . VAL A 1 102 ? -42.042 34.283 37.499 1.00 74.38 102 VAL A N 1
ATOM 809 C CA . VAL A 1 102 ? -42.914 33.753 38.561 1.00 74.38 102 VAL A CA 1
ATOM 810 C C . VAL A 1 102 ? -42.891 34.646 39.810 1.00 74.38 102 VAL A C 1
ATOM 812 O O . VAL A 1 102 ? -43.949 34.994 40.328 1.00 74.38 102 VAL A O 1
ATOM 815 N N . LEU A 1 103 ? -41.712 35.120 40.233 1.00 73.31 103 LEU A N 1
ATOM 816 C CA . LEU A 1 103 ? -41.580 36.051 41.366 1.00 73.31 103 LEU A CA 1
ATOM 817 C C . LEU A 1 103 ? -42.229 37.419 41.097 1.00 73.31 103 LEU A C 1
ATOM 819 O O . LEU A 1 103 ? -42.821 38.022 41.991 1.00 73.31 103 LEU A O 1
ATOM 823 N N . LEU A 1 104 ? -42.135 37.929 39.863 1.00 72.69 104 LEU A N 1
ATOM 824 C CA . LEU A 1 104 ? -42.806 39.173 39.472 1.00 72.69 104 LEU A CA 1
ATOM 825 C C . LEU A 1 104 ? -44.332 39.015 39.459 1.00 72.69 104 LEU A C 1
ATOM 827 O O . LEU A 1 104 ? -45.040 39.929 39.886 1.00 72.69 104 LEU A O 1
ATOM 831 N N . GLN A 1 105 ? -44.832 37.869 38.996 1.00 73.56 105 GLN A N 1
ATOM 832 C CA . GLN A 1 105 ? -46.261 37.577 38.929 1.00 73.56 105 GLN A CA 1
ATOM 833 C C . GLN A 1 105 ? -46.881 37.406 40.326 1.00 73.56 105 GLN A C 1
ATOM 835 O O . GLN A 1 105 ? -47.968 37.927 40.576 1.00 73.56 105 GLN A O 1
ATOM 840 N N . ASP A 1 106 ? -46.173 36.764 41.257 1.00 72.00 106 ASP A N 1
ATOM 841 C CA . ASP A 1 106 ? -46.596 36.653 42.659 1.00 72.00 106 ASP A CA 1
ATOM 842 C C . ASP A 1 106 ? -46.626 38.018 43.369 1.00 72.00 106 ASP A C 1
ATOM 844 O O . ASP A 1 106 ? -47.601 38.356 44.047 1.00 72.00 106 ASP A O 1
ATOM 848 N N . ASN A 1 107 ? -45.626 38.872 43.124 1.00 72.81 107 ASN A N 1
ATOM 849 C CA . ASN A 1 107 ? -45.585 40.234 43.666 1.00 72.81 107 ASN A CA 1
ATOM 850 C C . ASN A 1 107 ? -46.750 41.100 43.135 1.00 72.81 107 ASN A C 1
ATOM 852 O O . ASN A 1 107 ? -47.409 41.809 43.897 1.00 72.81 107 ASN A O 1
ATOM 856 N N . GLN A 1 108 ? -47.092 40.977 41.846 1.00 75.06 108 GLN A N 1
ATOM 857 C CA . GLN A 1 108 ? -48.272 41.636 41.268 1.00 75.06 108 GLN A CA 1
ATOM 858 C C . GLN A 1 108 ? -49.601 41.141 41.865 1.00 75.06 108 GLN A C 1
ATOM 860 O O . GLN A 1 108 ? -50.546 41.923 41.986 1.00 75.06 108 GLN A O 1
ATOM 865 N N . LEU A 1 109 ? -49.677 39.874 42.278 1.00 71.31 109 LEU A N 1
ATOM 866 C CA . LEU A 1 109 ? -50.851 39.269 42.915 1.00 71.31 109 LEU A CA 1
ATOM 867 C C . LEU A 1 109 ? -50.868 39.421 44.449 1.00 71.31 109 LEU A C 1
ATOM 869 O O . LEU A 1 109 ? -51.737 38.843 45.100 1.00 71.31 109 LEU A O 1
ATOM 873 N N . LYS A 1 110 ? -49.972 40.235 45.031 1.00 67.81 110 LYS A N 1
ATOM 874 C CA . LYS A 1 110 ? -49.811 40.448 46.485 1.00 67.81 110 LYS A CA 1
ATOM 875 C C . LYS A 1 110 ? -49.498 39.163 47.273 1.00 67.81 110 LYS A C 1
ATOM 877 O O . LYS A 1 110 ? -50.008 38.994 48.378 1.00 67.81 110 LYS A O 1
ATOM 882 N N . GLY A 1 111 ? -48.680 38.268 46.721 1.00 64.06 111 GLY A N 1
ATOM 883 C CA . GLY A 1 111 ? -48.226 37.060 47.423 1.00 64.06 111 GLY A CA 1
ATOM 884 C C . GLY A 1 111 ? -49.277 35.954 47.517 1.00 64.06 111 GLY A C 1
ATOM 885 O O . GLY A 1 111 ? -49.270 35.185 48.472 1.00 64.06 111 GLY A O 1
ATOM 886 N N . LYS A 1 112 ? -50.241 35.937 46.587 1.00 63.50 112 LYS A N 1
ATOM 887 C CA . LYS A 1 112 ? -51.364 34.984 46.553 1.00 63.50 112 LYS A CA 1
ATOM 888 C C . LYS A 1 112 ? -51.172 33.851 45.539 1.00 63.50 112 LYS A C 1
ATOM 890 O O . LYS A 1 112 ? -52.081 33.039 45.389 1.00 63.50 112 LYS A O 1
ATOM 895 N N . LEU A 1 113 ? -50.070 33.868 44.783 1.00 66.50 113 LEU A N 1
ATOM 896 C CA . LEU A 1 113 ? -49.787 32.918 43.707 1.00 66.50 113 LEU A CA 1
ATOM 897 C C . LEU A 1 113 ? -48.873 31.785 44.187 1.00 66.50 113 LEU A C 1
ATOM 899 O O . LEU A 1 113 ? -49.074 30.654 43.764 1.00 66.50 113 LEU A O 1
ATOM 903 N N . LEU A 1 114 ? -47.889 32.096 45.032 1.00 67.94 114 LEU A N 1
ATOM 904 C CA . LEU A 1 114 ? -46.953 31.133 45.611 1.00 67.94 114 LEU A CA 1
ATOM 905 C C . LEU A 1 114 ? -47.309 30.886 47.078 1.00 67.94 114 LEU A C 1
ATOM 907 O O . LEU A 1 114 ? -47.293 31.830 47.879 1.00 67.94 114 LEU A O 1
ATOM 911 N N . ASP A 1 115 ? -47.595 29.634 47.429 1.00 69.94 115 ASP A N 1
ATOM 912 C CA . ASP A 1 115 ? -47.661 29.222 48.831 1.00 69.94 115 ASP A CA 1
ATOM 913 C C . ASP A 1 115 ? -46.250 29.197 49.451 1.00 69.94 115 ASP A C 1
ATOM 915 O O . ASP A 1 115 ? -45.239 29.313 48.746 1.00 69.94 115 ASP A O 1
ATOM 919 N N . ASP A 1 116 ? -46.151 29.076 50.772 1.00 64.69 116 ASP A N 1
ATOM 920 C CA . ASP A 1 116 ? -44.852 29.045 51.455 1.00 64.69 116 ASP A CA 1
ATOM 921 C C . ASP A 1 116 ? -43.993 27.839 51.012 1.00 64.69 116 ASP A C 1
ATOM 923 O O . ASP A 1 116 ? -42.777 27.985 50.863 1.00 64.69 116 ASP A O 1
ATOM 927 N N . ASP A 1 117 ? -44.629 26.721 50.642 1.00 63.12 117 ASP A N 1
ATOM 928 C CA . ASP A 1 117 ? -43.984 25.554 50.019 1.00 63.12 117 ASP A CA 1
ATOM 929 C C . ASP A 1 117 ? -43.440 25.863 48.601 1.00 63.12 117 ASP A C 1
ATOM 931 O O . ASP A 1 117 ? -42.370 25.389 48.205 1.00 63.12 117 ASP A O 1
ATOM 935 N N . ASP A 1 118 ? -44.134 26.703 47.822 1.00 66.19 118 ASP A N 1
ATOM 936 C CA . ASP A 1 118 ? -43.725 27.065 46.456 1.00 66.19 118 ASP A CA 1
ATOM 937 C C . ASP A 1 118 ? -42.542 28.045 46.453 1.00 66.19 118 ASP A C 1
ATOM 939 O O . ASP A 1 118 ? -41.668 27.990 45.578 1.00 66.19 118 ASP A O 1
ATOM 943 N N . LYS A 1 119 ? -42.484 28.944 47.445 1.00 66.06 119 LYS A N 1
ATOM 944 C CA . LYS A 1 119 ? -41.364 29.884 47.623 1.00 66.06 119 LYS A CA 1
ATOM 945 C C . LYS A 1 119 ? -40.069 29.152 47.963 1.00 66.06 119 LYS A C 1
ATOM 947 O O . LYS A 1 119 ? -39.016 29.531 47.449 1.00 66.06 119 LYS A O 1
ATOM 952 N N . GLU A 1 120 ? -40.144 28.076 48.746 1.00 65.06 120 GLU A N 1
ATOM 953 C CA . GLU A 1 120 ? -38.984 27.250 49.093 1.00 65.06 120 GLU A CA 1
ATOM 954 C C . GLU A 1 120 ? -38.380 26.561 47.855 1.00 65.06 120 GLU A C 1
ATOM 956 O O . GLU A 1 120 ? -37.160 26.544 47.677 1.00 65.06 120 GLU A O 1
ATOM 961 N N . ILE A 1 121 ? -39.210 26.083 46.923 1.00 65.94 121 ILE A N 1
ATOM 962 C CA . ILE A 1 121 ? -38.750 25.457 45.672 1.00 65.94 121 ILE A CA 1
ATOM 963 C C . ILE A 1 121 ? -38.082 26.484 44.743 1.00 65.94 121 ILE A C 1
ATOM 965 O O . ILE A 1 121 ? -37.048 26.189 44.132 1.00 65.94 121 ILE A O 1
ATOM 969 N N . VAL A 1 122 ? -38.632 27.698 44.638 1.00 66.50 122 VAL A N 1
ATOM 970 C CA . VAL A 1 122 ? -38.080 28.771 43.790 1.00 66.50 122 VAL A CA 1
ATOM 971 C C . VAL A 1 122 ? -36.723 29.262 44.309 1.00 66.50 122 VAL A C 1
ATOM 973 O O . VAL A 1 122 ? -35.809 29.478 43.497 1.00 66.50 122 VAL A O 1
ATOM 976 N N . ASP A 1 123 ? -36.561 29.367 45.629 1.00 67.44 123 ASP A N 1
ATOM 977 C CA . ASP A 1 123 ? -35.308 29.769 46.282 1.00 67.44 123 ASP A CA 1
ATOM 978 C C . ASP A 1 123 ? -34.314 28.619 46.477 1.00 67.44 123 ASP A C 1
ATOM 980 O O . ASP A 1 123 ? -33.117 28.869 46.659 1.00 67.44 123 ASP A O 1
ATOM 984 N N . SER A 1 124 ? -34.748 27.362 46.341 1.00 65.56 124 SER A N 1
ATOM 985 C CA . SER A 1 124 ? -33.833 26.226 46.316 1.00 65.56 124 SER A CA 1
ATOM 986 C C . SER A 1 124 ? -32.900 26.332 45.095 1.00 65.56 124 SER A C 1
ATOM 988 O O . SER A 1 124 ? -33.241 26.112 43.926 1.00 65.56 124 SER A O 1
ATOM 990 N N . GLY A 1 125 ? -31.674 26.783 45.349 1.00 62.00 125 GLY A N 1
ATOM 991 C CA . GLY A 1 125 ? -30.577 26.688 44.399 1.00 62.00 125 GLY A CA 1
ATOM 992 C C . GLY A 1 125 ? -30.206 25.220 44.241 1.00 62.00 125 GLY A C 1
ATOM 993 O O . GLY A 1 125 ? -30.062 24.512 45.235 1.00 62.00 125 GLY A O 1
ATOM 994 N N . PHE A 1 126 ? -30.040 24.744 43.006 1.00 64.88 126 PHE A N 1
ATOM 995 C CA . PHE A 1 126 ? -29.584 23.376 42.774 1.00 64.88 126 PHE A CA 1
ATOM 996 C C . PHE A 1 126 ? -28.220 23.185 43.450 1.00 64.88 126 PHE A C 1
ATOM 998 O O . PHE A 1 126 ? -27.211 23.749 43.018 1.00 64.88 126 PHE A O 1
ATOM 1005 N N . ASN A 1 127 ? -28.191 22.435 44.551 1.00 68.00 127 ASN A N 1
ATOM 1006 C CA . ASN A 1 127 ? -27.003 22.305 45.381 1.00 68.00 127 ASN A CA 1
ATOM 1007 C C . ASN A 1 127 ? -26.065 21.264 44.759 1.00 68.00 127 ASN A C 1
ATOM 1009 O O . ASN A 1 127 ? -26.063 20.083 45.108 1.00 68.00 127 ASN A O 1
ATOM 1013 N N . ILE A 1 128 ? -25.273 21.716 43.784 1.00 66.62 128 ILE A N 1
ATOM 1014 C CA . ILE A 1 128 ? -24.355 20.899 42.974 1.00 66.62 128 ILE A CA 1
ATOM 1015 C C . ILE A 1 128 ? -23.472 20.000 43.856 1.00 66.62 128 ILE A C 1
ATOM 1017 O O . ILE A 1 128 ? -23.184 18.861 43.497 1.00 66.62 128 ILE A O 1
ATOM 1021 N N . LYS A 1 129 ? -23.078 20.478 45.041 1.00 69.12 129 LYS A N 1
ATOM 1022 C CA . LYS A 1 129 ? -22.214 19.747 45.975 1.00 69.12 129 LYS A CA 1
ATOM 1023 C C . LYS A 1 129 ? -22.901 18.532 46.605 1.00 69.12 129 LYS A C 1
ATOM 1025 O O . LYS A 1 129 ? -22.239 17.518 46.810 1.00 69.12 129 LYS A O 1
ATOM 1030 N N . GLU A 1 130 ? -24.194 18.615 46.903 1.00 73.81 130 GLU A N 1
ATOM 1031 C CA . GLU A 1 130 ? -24.977 17.487 47.429 1.00 73.81 130 GLU A CA 1
ATOM 1032 C C . GLU A 1 130 ? -25.355 16.507 46.322 1.00 73.81 130 GLU A C 1
ATOM 1034 O O . GLU A 1 130 ? -25.251 15.295 46.504 1.00 73.81 130 GLU A O 1
ATOM 1039 N N . PHE A 1 131 ? -25.687 17.028 45.140 1.00 73.44 131 PHE A N 1
ATOM 1040 C CA . PHE A 1 131 ? -25.955 16.211 43.963 1.00 73.44 131 PHE A CA 1
ATOM 1041 C C . PHE A 1 131 ? -24.732 15.370 43.562 1.00 73.44 131 PHE A C 1
ATOM 1043 O O . PHE A 1 131 ? -24.854 14.159 43.403 1.00 73.44 131 PHE A O 1
ATOM 1050 N N . ILE A 1 132 ? -23.537 15.971 43.488 1.00 73.25 132 ILE A N 1
ATOM 1051 C CA . ILE A 1 132 ? -22.287 15.258 43.167 1.00 73.25 132 ILE A CA 1
ATOM 1052 C C . ILE A 1 132 ? -21.901 14.254 44.262 1.00 73.25 132 ILE A C 1
ATOM 1054 O O . ILE A 1 132 ? -21.350 13.203 43.952 1.00 73.25 132 ILE A O 1
ATOM 1058 N N . LYS A 1 133 ? -22.198 14.538 45.536 1.00 78.19 133 LYS A N 1
ATOM 1059 C CA . LYS A 1 133 ? -21.933 13.612 46.652 1.00 78.19 133 LYS A CA 1
ATOM 1060 C C . LYS A 1 133 ? -22.951 12.476 46.776 1.00 78.19 133 LYS A C 1
ATOM 1062 O O . LYS A 1 133 ? -22.731 11.568 47.574 1.00 78.19 133 LYS A O 1
ATOM 1067 N N . SER A 1 134 ? -24.052 12.505 46.026 1.00 86.94 134 SER A N 1
ATOM 1068 C CA . SER A 1 134 ? -25.052 11.438 46.057 1.00 86.94 134 SER A CA 1
ATOM 1069 C C . SER A 1 134 ? -24.441 10.116 45.596 1.00 86.94 134 SER A C 1
ATOM 1071 O O . SER A 1 134 ? -23.899 10.035 44.494 1.00 86.94 134 SER A O 1
ATOM 1073 N N . ASN A 1 135 ? -24.594 9.048 46.388 1.00 84.19 135 ASN A N 1
ATOM 1074 C CA . ASN A 1 135 ? -24.080 7.712 46.052 1.00 84.19 135 ASN A CA 1
ATOM 1075 C C . ASN A 1 135 ? -24.543 7.219 44.668 1.00 84.19 135 ASN A C 1
ATOM 1077 O O . ASN A 1 135 ? -23.826 6.461 44.021 1.00 84.19 135 ASN A O 1
ATOM 1081 N N . ARG A 1 136 ? -25.716 7.659 44.184 1.00 84.25 136 ARG A N 1
ATOM 1082 C CA . ARG A 1 136 ? -26.203 7.333 42.831 1.00 84.25 136 ARG A CA 1
ATOM 1083 C C . ARG A 1 136 ? -25.402 8.048 41.745 1.00 84.25 136 ARG A C 1
ATOM 1085 O O . ARG A 1 136 ? -25.044 7.427 40.752 1.00 84.25 136 ARG A O 1
ATOM 1092 N N . VAL A 1 137 ? -25.104 9.332 41.942 1.00 83.50 137 VAL A N 1
ATOM 1093 C CA . VAL A 1 137 ? -24.326 10.137 40.990 1.00 83.50 137 VAL A CA 1
ATOM 1094 C C . VAL A 1 137 ? -22.869 9.688 40.987 1.00 83.50 137 VAL A C 1
ATOM 1096 O O . VAL A 1 137 ? -22.315 9.485 39.914 1.00 83.50 137 VAL A O 1
ATOM 1099 N N . VAL A 1 138 ? -22.283 9.432 42.162 1.00 84.88 138 VAL A N 1
ATOM 1100 C CA . VAL A 1 138 ? -20.938 8.846 42.277 1.00 84.88 138 VAL A CA 1
ATOM 1101 C C . VAL A 1 138 ? -20.895 7.465 41.621 1.00 84.88 138 VAL A C 1
ATOM 1103 O O . VAL A 1 138 ? -19.998 7.212 40.831 1.00 84.88 138 VAL A O 1
ATOM 1106 N N . GLY A 1 139 ? -21.886 6.599 41.859 1.00 88.75 139 GLY A N 1
ATOM 1107 C CA . GLY A 1 139 ? -21.953 5.275 41.233 1.00 88.75 139 GLY A CA 1
ATOM 1108 C C . GLY A 1 139 ? -22.025 5.329 39.703 1.00 88.75 139 GLY A C 1
ATOM 1109 O O . GLY A 1 139 ? -21.271 4.629 39.030 1.00 88.75 139 GLY A O 1
ATOM 1110 N N . ILE A 1 140 ? -22.876 6.198 39.145 1.00 88.81 140 ILE A N 1
ATOM 1111 C CA . ILE A 1 140 ? -22.979 6.403 37.690 1.00 88.81 140 ILE A CA 1
ATOM 1112 C C . ILE A 1 140 ? -21.682 7.004 37.135 1.00 88.81 140 ILE A C 1
ATOM 1114 O O . ILE A 1 140 ? -21.176 6.531 36.120 1.00 88.81 140 ILE A O 1
ATOM 1118 N N . ALA A 1 141 ? -21.113 8.010 37.802 1.00 85.12 141 ALA A N 1
ATOM 1119 C CA . ALA A 1 141 ? -19.870 8.647 37.381 1.00 85.12 141 ALA A CA 1
ATOM 1120 C C . ALA A 1 141 ? -18.688 7.667 37.407 1.00 85.12 141 ALA A C 1
ATOM 1122 O O . ALA A 1 141 ? -17.914 7.626 36.455 1.00 85.12 141 ALA A O 1
ATOM 1123 N N . SER A 1 142 ? -18.574 6.836 38.445 1.00 86.38 142 SER A N 1
ATOM 1124 C CA . SER A 1 142 ? -17.564 5.780 38.530 1.00 86.38 142 SER A CA 1
ATOM 1125 C C . SER A 1 142 ? -17.755 4.724 37.444 1.00 86.38 142 SER A C 1
ATOM 1127 O O . SER A 1 142 ? -16.774 4.334 36.820 1.00 86.38 142 SER A O 1
ATOM 1129 N N . PHE A 1 143 ? -18.989 4.296 37.158 1.00 92.00 143 PHE A N 1
ATOM 1130 C CA . PHE A 1 143 ? -19.260 3.350 36.072 1.00 92.00 143 PHE A CA 1
ATOM 1131 C C . PHE A 1 143 ? -18.876 3.923 34.701 1.00 92.00 143 PHE A C 1
ATOM 1133 O O . PHE A 1 143 ? -18.204 3.251 33.921 1.00 92.00 143 PHE A O 1
ATOM 1140 N N . LEU A 1 144 ? -19.238 5.180 34.425 1.00 91.62 144 LEU A N 1
ATOM 1141 C CA . LEU A 1 144 ? -18.854 5.868 33.192 1.00 91.62 144 LEU A CA 1
ATOM 1142 C C . LEU A 1 144 ? -17.338 6.042 33.091 1.00 91.62 144 LEU A C 1
ATOM 1144 O O . LEU A 1 144 ? -16.769 5.784 32.035 1.00 91.62 144 LEU A O 1
ATOM 1148 N N . PHE A 1 145 ? -16.675 6.429 34.181 1.00 91.06 145 PHE A N 1
ATOM 1149 C CA . PHE A 1 145 ? -15.223 6.564 34.218 1.00 91.06 145 PHE A CA 1
ATOM 1150 C C . PHE A 1 145 ? -14.527 5.229 33.941 1.00 91.06 145 PHE A C 1
ATOM 1152 O O . PHE A 1 145 ? -13.630 5.179 33.106 1.00 91.06 145 PHE A O 1
ATOM 1159 N N . ILE A 1 146 ? -14.975 4.139 34.572 1.00 93.38 146 ILE A N 1
ATOM 1160 C CA . ILE A 1 146 ? -14.447 2.792 34.325 1.00 93.38 146 ILE A CA 1
ATOM 1161 C C . ILE A 1 146 ? -14.702 2.378 32.873 1.00 93.38 146 ILE A C 1
ATOM 1163 O O . ILE A 1 146 ? -13.788 1.889 32.219 1.00 93.38 146 ILE A O 1
ATOM 1167 N N . GLY A 1 147 ? -15.903 2.609 32.340 1.00 91.44 147 GLY A N 1
ATOM 1168 C CA . GLY A 1 147 ? -16.228 2.296 30.948 1.00 91.44 147 GLY A CA 1
ATOM 1169 C C . GLY A 1 147 ? -15.347 3.052 29.951 1.00 91.44 147 GLY A C 1
ATOM 1170 O O . GLY A 1 147 ? -14.817 2.450 29.020 1.00 91.44 147 GLY A O 1
ATOM 1171 N N . ILE A 1 148 ? -15.132 4.352 30.171 1.00 92.06 148 ILE A N 1
ATOM 1172 C CA . ILE A 1 148 ? -14.247 5.185 29.345 1.00 92.06 148 ILE A CA 1
ATOM 1173 C C . ILE A 1 148 ? -12.794 4.731 29.480 1.00 92.06 148 ILE A C 1
ATOM 1175 O O . ILE A 1 148 ? -12.099 4.635 28.474 1.00 92.06 148 ILE A O 1
ATOM 1179 N N . PHE A 1 149 ? -12.340 4.424 30.696 1.00 91.25 149 PHE A N 1
ATOM 1180 C CA . PHE A 1 149 ? -10.988 3.938 30.946 1.00 91.25 149 PHE A CA 1
ATOM 1181 C C . PHE A 1 149 ? -10.735 2.611 30.225 1.00 91.25 149 PHE A C 1
ATOM 1183 O O . PHE A 1 149 ? -9.779 2.504 29.465 1.00 91.25 149 PHE A O 1
ATOM 1190 N N . VAL A 1 150 ? -11.634 1.634 30.377 1.00 93.50 150 VAL A N 1
ATOM 1191 C CA . VAL A 1 150 ? -11.547 0.336 29.692 1.00 93.50 150 VAL A CA 1
ATOM 1192 C C . VAL A 1 150 ? -11.566 0.520 28.176 1.00 93.50 150 VAL A C 1
ATOM 1194 O O . VAL A 1 150 ? -10.715 -0.042 27.494 1.00 93.50 150 VAL A O 1
ATOM 1197 N N . LYS A 1 151 ? -12.475 1.348 27.646 1.00 89.25 151 LYS A N 1
ATOM 1198 C CA . LYS A 1 151 ? -12.524 1.679 26.215 1.00 89.25 151 LYS A CA 1
ATOM 1199 C C . LYS A 1 151 ? -11.211 2.304 25.739 1.00 89.25 151 LYS A C 1
ATOM 1201 O O . LYS A 1 151 ? -10.677 1.872 24.730 1.00 89.25 151 LYS A O 1
ATOM 1206 N N . SER A 1 152 ? -10.652 3.258 26.482 1.00 90.81 152 SER A N 1
ATOM 1207 C CA . SER A 1 152 ? -9.375 3.892 26.139 1.00 90.81 152 SER A CA 1
ATOM 1208 C C . SER A 1 152 ? -8.206 2.906 26.175 1.00 90.81 152 SER A C 1
ATOM 1210 O O . SER A 1 152 ? -7.315 3.000 25.335 1.00 90.81 152 SER A O 1
ATOM 1212 N N . CYS A 1 153 ? -8.193 1.963 27.121 1.00 91.50 153 CYS A N 1
ATOM 1213 C CA . CYS A 1 153 ? -7.183 0.907 27.170 1.00 91.50 153 CYS A CA 1
ATOM 1214 C C . CYS A 1 153 ? -7.304 -0.046 25.976 1.00 91.50 153 CYS A C 1
ATOM 1216 O O . CYS A 1 153 ? -6.292 -0.393 25.376 1.00 91.50 153 CYS A O 1
ATOM 1218 N N . ILE A 1 154 ? -8.527 -0.454 25.624 1.00 90.31 154 ILE A N 1
ATOM 1219 C CA . ILE A 1 154 ? -8.793 -1.332 24.479 1.00 90.31 154 ILE A CA 1
ATOM 1220 C C . ILE A 1 154 ? -8.405 -0.644 23.167 1.00 90.31 154 ILE A C 1
ATOM 1222 O O . ILE A 1 154 ? -7.693 -1.240 22.366 1.00 90.31 154 ILE A O 1
ATOM 1226 N N . ASP A 1 155 ? -8.805 0.612 22.968 1.00 86.12 155 ASP A N 1
ATOM 1227 C CA . ASP A 1 155 ? -8.427 1.384 21.782 1.00 86.12 155 ASP A CA 1
ATOM 1228 C C . ASP A 1 155 ? -6.904 1.524 21.680 1.00 86.12 155 ASP A C 1
ATOM 1230 O O . ASP A 1 155 ? -6.333 1.296 20.618 1.00 86.12 155 ASP A O 1
ATOM 1234 N N . GLY A 1 156 ? -6.232 1.823 22.798 1.00 87.44 156 GLY A N 1
ATOM 1235 C CA . GLY A 1 156 ? -4.772 1.874 22.856 1.00 87.44 156 GLY A CA 1
ATOM 1236 C C . GLY A 1 156 ? -4.129 0.552 22.433 1.00 87.44 156 GLY A C 1
ATOM 1237 O O . GLY A 1 156 ? -3.202 0.549 21.626 1.00 87.44 156 GLY A O 1
ATOM 1238 N N . LEU A 1 157 ? -4.657 -0.581 22.905 1.00 89.19 157 LEU A N 1
ATOM 1239 C CA . LEU A 1 157 ? -4.181 -1.908 22.508 1.00 89.19 157 LEU A CA 1
ATOM 1240 C C . LEU A 1 157 ? -4.415 -2.194 21.020 1.00 89.19 157 LEU A C 1
ATOM 1242 O O . LEU A 1 157 ? -3.535 -2.764 20.381 1.00 89.19 157 LEU A O 1
ATOM 1246 N N . TYR A 1 158 ? -5.547 -1.772 20.449 1.00 85.38 158 TYR A N 1
ATOM 1247 C CA . TYR A 1 158 ? -5.822 -1.966 19.022 1.00 85.38 158 TYR A CA 1
ATOM 1248 C C . TYR A 1 158 ? -4.902 -1.160 18.102 1.00 85.38 158 TYR A C 1
ATOM 1250 O O . TYR A 1 158 ? -4.739 -1.542 16.949 1.00 85.38 158 TYR A O 1
ATOM 1258 N N . THR A 1 159 ? -4.262 -0.094 18.587 1.00 84.94 159 THR A N 1
ATOM 1259 C CA . THR A 1 159 ? -3.271 0.651 17.787 1.00 84.94 159 THR A CA 1
ATOM 1260 C C . THR A 1 159 ? -1.890 -0.008 17.738 1.00 84.94 159 THR A C 1
ATOM 1262 O O . THR A 1 159 ? -1.053 0.368 16.918 1.00 84.94 159 THR A O 1
ATOM 1265 N N . VAL A 1 160 ? -1.624 -1.000 18.594 1.00 87.69 160 VAL A N 1
ATOM 1266 C CA . VAL A 1 160 ? -0.316 -1.661 18.648 1.00 87.69 160 VAL A CA 1
ATOM 1267 C C . VAL A 1 160 ? -0.086 -2.470 17.371 1.00 87.69 160 VAL A C 1
ATOM 1269 O O . VAL A 1 160 ? -0.870 -3.348 17.024 1.00 87.69 160 VAL A O 1
ATOM 1272 N N . GLY A 1 161 ? 1.024 -2.194 16.687 1.00 83.19 161 GLY A N 1
ATOM 1273 C CA . GLY A 1 161 ? 1.406 -2.891 15.455 1.00 83.19 161 GLY A CA 1
ATOM 1274 C C . GLY A 1 161 ? 0.765 -2.338 14.179 1.00 83.19 161 GLY A C 1
ATOM 1275 O O . GLY A 1 161 ? 1.060 -2.847 13.101 1.00 83.19 161 GLY A O 1
ATOM 1276 N N . ILE A 1 162 ? -0.055 -1.285 14.267 1.00 88.06 162 ILE A N 1
ATOM 1277 C CA . ILE A 1 162 ? -0.572 -0.572 13.094 1.00 88.06 162 ILE A CA 1
ATOM 1278 C C . ILE A 1 162 ? 0.422 0.528 12.709 1.00 88.06 162 ILE A C 1
ATOM 1280 O O . ILE A 1 162 ? 0.708 1.424 13.498 1.00 88.06 162 ILE A O 1
ATOM 1284 N N . GLN A 1 163 ? 0.942 0.471 11.481 1.00 88.62 163 GLN A N 1
ATOM 1285 C CA . GLN A 1 163 ? 1.924 1.427 10.943 1.00 88.62 163 GLN A CA 1
ATOM 1286 C C . GLN A 1 163 ? 1.296 2.440 9.973 1.00 88.62 163 GLN A C 1
ATOM 1288 O O . GLN A 1 163 ? 1.972 3.016 9.125 1.00 88.62 163 GLN A O 1
ATOM 1293 N N . GLN A 1 164 ? -0.013 2.669 10.072 1.00 91.00 164 GLN A N 1
ATOM 1294 C CA . GLN A 1 164 ? -0.706 3.616 9.203 1.00 91.00 164 GLN A CA 1
ATOM 1295 C C . GLN A 1 164 ? -0.123 5.029 9.356 1.00 91.00 164 GLN A C 1
ATOM 1297 O O . GLN A 1 164 ? 0.156 5.486 10.464 1.00 91.00 164 GLN A O 1
ATOM 1302 N N . ASN A 1 165 ? 0.040 5.732 8.237 1.00 91.94 165 ASN A N 1
ATOM 1303 C CA . ASN A 1 165 ? 0.698 7.037 8.132 1.00 91.94 165 ASN A CA 1
ATOM 1304 C C . ASN A 1 165 ? 2.201 7.033 8.454 1.00 91.94 165 ASN A C 1
ATOM 1306 O O . ASN A 1 165 ? 2.800 8.103 8.558 1.00 91.94 165 ASN A O 1
ATOM 1310 N N . TYR A 1 166 ? 2.839 5.865 8.579 1.00 93.81 166 TYR A N 1
ATOM 1311 C CA . TYR A 1 166 ? 4.292 5.788 8.673 1.00 93.81 166 TYR A CA 1
ATOM 1312 C C . TYR A 1 166 ? 4.929 6.352 7.397 1.00 93.81 166 TYR A C 1
ATOM 1314 O O . TYR A 1 166 ? 4.670 5.857 6.299 1.00 93.81 166 TYR A O 1
ATOM 1322 N N . GLN A 1 167 ? 5.735 7.404 7.549 1.00 93.94 167 GLN A N 1
ATOM 1323 C CA . GLN A 1 167 ? 6.326 8.174 6.454 1.00 93.94 167 GLN A CA 1
ATOM 1324 C C . GLN A 1 167 ? 7.797 8.492 6.777 1.00 93.94 167 GLN A C 1
ATOM 1326 O O . GLN A 1 167 ? 8.111 9.574 7.278 1.00 93.94 167 GLN A O 1
ATOM 1331 N N . PRO A 1 168 ? 8.718 7.538 6.560 1.00 93.94 168 PRO A N 1
ATOM 1332 C CA . PRO A 1 168 ? 10.123 7.729 6.876 1.00 93.94 168 PRO A CA 1
ATOM 1333 C C . PRO A 1 168 ? 10.797 8.690 5.895 1.00 93.94 168 PRO A C 1
ATOM 1335 O O . PRO A 1 168 ? 10.456 8.766 4.711 1.00 93.94 168 PRO A O 1
ATOM 1338 N N . THR A 1 169 ? 11.825 9.380 6.382 1.00 93.88 169 THR A N 1
ATOM 1339 C CA . THR A 1 169 ? 12.732 10.152 5.532 1.00 93.88 169 THR A CA 1
ATOM 1340 C C . THR A 1 169 ? 13.551 9.203 4.663 1.00 93.88 169 THR A C 1
ATOM 1342 O O . THR A 1 169 ? 14.244 8.328 5.181 1.00 93.88 169 THR A O 1
ATOM 1345 N N . GLN A 1 170 ? 13.482 9.384 3.348 1.00 95.62 170 GLN A N 1
ATOM 1346 C CA . GLN A 1 170 ? 14.225 8.579 2.378 1.00 95.62 170 GLN A CA 1
ATOM 1347 C C . GLN A 1 170 ? 15.629 9.158 2.121 1.00 95.62 170 GLN A C 1
ATOM 1349 O O . GLN A 1 170 ? 15.817 10.370 2.257 1.00 95.62 170 GLN A O 1
ATOM 1354 N N . PRO A 1 171 ? 16.615 8.338 1.702 1.00 94.19 171 PRO A N 1
ATOM 1355 C CA . PRO A 1 171 ? 17.958 8.825 1.350 1.00 94.19 171 PRO A CA 1
ATOM 1356 C C . PRO A 1 171 ? 17.943 9.815 0.170 1.00 94.19 171 PRO A C 1
ATOM 1358 O O . PRO A 1 171 ? 18.763 10.739 0.097 1.00 94.19 171 PRO A O 1
ATOM 1361 N N . ILE A 1 172 ? 16.989 9.624 -0.744 1.00 93.81 172 ILE A N 1
ATOM 1362 C CA . ILE A 1 172 ? 16.731 10.482 -1.898 1.00 93.81 172 ILE A CA 1
ATOM 1363 C C . ILE A 1 172 ? 15.269 10.914 -1.842 1.00 93.81 172 ILE A C 1
ATOM 1365 O O . ILE A 1 172 ? 14.379 10.076 -1.681 1.00 93.81 172 ILE A O 1
ATOM 1369 N N . ALA A 1 173 ? 15.016 12.214 -1.987 1.00 94.25 173 ALA A N 1
ATOM 1370 C CA . ALA A 1 173 ? 13.667 12.779 -1.965 1.00 94.25 173 ALA A CA 1
ATOM 1371 C C . ALA A 1 173 ? 12.932 12.513 -3.293 1.00 94.25 173 ALA A C 1
ATOM 1373 O O . ALA A 1 173 ? 12.746 13.402 -4.125 1.00 94.25 173 ALA A O 1
ATOM 1374 N N . PHE A 1 174 ? 12.551 11.256 -3.510 1.00 95.19 174 PHE A N 1
ATOM 1375 C CA . PHE A 1 174 ? 11.796 10.823 -4.680 1.00 95.19 174 PHE A CA 1
ATOM 1376 C C . PHE A 1 174 ? 10.302 11.138 -4.526 1.00 95.19 174 PHE A C 1
ATOM 1378 O O . PHE A 1 174 ? 9.662 10.642 -3.601 1.00 95.19 174 PHE A O 1
ATOM 1385 N N . SER A 1 175 ? 9.744 11.901 -5.472 1.00 96.19 175 SER A N 1
ATOM 1386 C CA . SER A 1 175 ? 8.314 12.238 -5.514 1.00 96.19 175 SER A CA 1
ATOM 1387 C C . SER A 1 175 ? 7.566 11.372 -6.527 1.00 96.19 175 SER A C 1
ATOM 1389 O O . SER A 1 175 ? 7.798 11.481 -7.735 1.00 96.19 175 SER A O 1
ATOM 1391 N N . HIS A 1 176 ? 6.638 10.537 -6.047 1.00 96.69 176 HIS A N 1
ATOM 1392 C CA . HIS A 1 176 ? 5.729 9.784 -6.920 1.00 96.69 176 HIS A CA 1
ATOM 1393 C C . HIS A 1 176 ? 4.740 10.717 -7.617 1.00 96.69 176 HIS A C 1
ATOM 1395 O O . HIS A 1 176 ? 4.413 10.494 -8.779 1.00 96.69 176 HIS A O 1
ATOM 1401 N N . LYS A 1 177 ? 4.356 11.819 -6.970 1.00 96.94 177 LYS A N 1
ATOM 1402 C CA . LYS A 1 177 ? 3.495 12.846 -7.557 1.00 96.94 177 LYS A CA 1
ATOM 1403 C C . LYS A 1 177 ? 4.031 13.440 -8.851 1.00 96.94 177 LYS A C 1
ATOM 1405 O O . LYS A 1 177 ? 3.273 13.685 -9.784 1.00 96.94 177 LYS A O 1
ATOM 1410 N N . VAL A 1 178 ? 5.339 13.657 -8.939 1.00 95.69 178 VAL A N 1
ATOM 1411 C CA . VAL A 1 178 ? 5.953 14.130 -10.185 1.00 95.69 178 VAL A CA 1
ATOM 1412 C C . VAL A 1 178 ? 5.938 13.022 -11.241 1.00 95.69 178 VAL A C 1
ATOM 1414 O O . VAL A 1 178 ? 5.501 13.254 -12.361 1.00 95.69 178 VAL A O 1
ATOM 1417 N N . HIS A 1 179 ? 6.384 11.815 -10.895 1.00 95.94 179 HIS A N 1
ATOM 1418 C CA . HIS A 1 179 ? 6.582 10.744 -11.875 1.00 95.94 179 HIS A CA 1
ATOM 1419 C C . HIS A 1 179 ? 5.269 10.095 -12.333 1.00 95.94 179 HIS A C 1
ATOM 1421 O O . HIS A 1 179 ? 4.992 10.067 -13.527 1.00 95.94 179 HIS A O 1
ATOM 1427 N N . ALA A 1 180 ? 4.459 9.601 -11.400 1.00 96.12 180 ALA A N 1
ATOM 1428 C CA . ALA A 1 180 ? 3.194 8.931 -11.687 1.00 96.12 180 ALA A CA 1
ATOM 1429 C C . ALA A 1 180 ? 2.028 9.919 -11.858 1.00 96.12 180 ALA A C 1
ATOM 1431 O O . ALA A 1 180 ? 1.128 9.651 -12.639 1.00 96.12 180 ALA A O 1
ATOM 1432 N N . GLY A 1 181 ? 2.047 11.062 -11.161 1.00 94.50 181 GLY A N 1
ATOM 1433 C CA . GLY A 1 181 ? 0.974 12.060 -11.246 1.00 94.50 181 GLY A CA 1
ATOM 1434 C C . GLY A 1 181 ? 1.126 13.021 -12.425 1.00 94.50 181 GLY A C 1
ATOM 1435 O O . GLY A 1 181 ? 0.283 13.064 -13.309 1.00 94.50 181 GLY A O 1
ATOM 1436 N N . GLN A 1 182 ? 2.201 13.815 -12.455 1.00 95.38 182 GLN A N 1
ATOM 1437 C CA . GLN A 1 182 ? 2.373 14.866 -13.472 1.00 95.38 182 GLN A CA 1
ATOM 1438 C C . GLN A 1 182 ? 2.790 14.328 -14.841 1.00 95.38 182 GLN A C 1
ATOM 1440 O O . GLN A 1 182 ? 2.341 14.844 -15.861 1.00 95.38 182 GLN A O 1
ATOM 1445 N N . TYR A 1 183 ? 3.692 13.345 -14.863 1.00 94.69 183 TYR A N 1
ATOM 1446 C CA . TYR A 1 183 ? 4.193 12.746 -16.102 1.00 94.69 183 TYR A CA 1
ATOM 1447 C C . TYR A 1 183 ? 3.486 11.441 -16.476 1.00 94.69 183 TYR A C 1
ATOM 1449 O O . TYR A 1 183 ? 3.833 10.863 -17.503 1.00 94.69 183 TYR A O 1
ATOM 1457 N N . GLU A 1 184 ? 2.524 10.989 -15.662 1.00 95.00 184 GLU A N 1
ATOM 1458 C CA . GLU A 1 184 ? 1.697 9.802 -15.924 1.00 95.00 184 GLU A CA 1
ATOM 1459 C C . GLU A 1 184 ? 2.528 8.551 -16.274 1.00 95.00 184 GLU A C 1
ATOM 1461 O O . GLU A 1 184 ? 2.147 7.728 -17.108 1.00 95.00 184 GLU A O 1
ATOM 1466 N N . ILE A 1 185 ? 3.706 8.406 -15.653 1.00 95.31 185 ILE A N 1
ATOM 1467 C CA . ILE A 1 185 ? 4.562 7.236 -15.857 1.00 95.31 185 ILE A CA 1
ATOM 1468 C C . ILE A 1 185 ? 3.885 6.026 -15.214 1.00 95.31 185 ILE A C 1
ATOM 1470 O O . ILE A 1 185 ? 3.634 6.009 -14.008 1.00 95.31 185 ILE A O 1
ATOM 1474 N N . ASP A 1 186 ? 3.646 4.995 -16.025 1.00 94.19 186 ASP A N 1
ATOM 1475 C CA . ASP A 1 186 ? 3.026 3.748 -15.586 1.00 94.19 186 ASP A CA 1
ATOM 1476 C C . ASP A 1 186 ? 3.785 3.107 -14.411 1.00 94.19 186 ASP A C 1
ATOM 1478 O O . ASP A 1 186 ? 5.017 2.991 -14.424 1.00 94.19 186 ASP A O 1
ATOM 1482 N N . CYS A 1 187 ? 3.048 2.638 -13.401 1.00 93.25 187 CYS A N 1
ATOM 1483 C CA . CYS A 1 187 ? 3.629 2.062 -12.189 1.00 93.25 187 CYS A CA 1
ATOM 1484 C C . CYS A 1 187 ? 4.550 0.865 -12.487 1.00 93.25 187 CYS A C 1
ATOM 1486 O O . CYS A 1 187 ? 5.574 0.688 -11.818 1.00 93.25 187 CYS A O 1
ATOM 1488 N N . ASN A 1 188 ? 4.225 0.060 -13.506 1.00 91.44 188 ASN A N 1
ATOM 1489 C CA . ASN A 1 188 ? 4.977 -1.141 -13.870 1.00 91.44 188 ASN A CA 1
ATOM 1490 C C . ASN A 1 188 ? 6.319 -0.818 -14.534 1.00 91.44 188 ASN A C 1
ATOM 1492 O O . ASN A 1 188 ? 7.178 -1.696 -14.605 1.00 91.44 188 ASN A O 1
ATOM 1496 N N . TYR A 1 189 ? 6.524 0.418 -15.002 1.00 93.62 189 TYR A N 1
ATOM 1497 C CA . TYR A 1 189 ? 7.798 0.834 -15.584 1.00 93.62 189 TYR A CA 1
ATOM 1498 C C . TYR A 1 189 ? 8.932 0.745 -14.555 1.00 93.62 189 TYR A C 1
ATOM 1500 O O . TYR A 1 189 ? 10.008 0.222 -14.845 1.00 93.62 189 TYR A O 1
ATOM 1508 N N . CYS A 1 190 ? 8.669 1.210 -13.331 1.00 94.31 190 CYS A N 1
ATOM 1509 C CA . CYS A 1 190 ? 9.617 1.130 -12.223 1.00 94.31 190 CYS A CA 1
ATOM 1510 C C . CYS A 1 190 ? 9.440 -0.157 -11.405 1.00 94.31 190 CYS A C 1
ATOM 1512 O O . CYS A 1 190 ? 10.427 -0.790 -11.029 1.00 94.31 190 CYS A O 1
ATOM 1514 N N . HIS A 1 191 ? 8.196 -0.569 -11.147 1.00 94.25 191 HIS A N 1
ATOM 1515 C CA . HIS A 1 191 ? 7.861 -1.739 -10.329 1.00 94.25 191 HIS A CA 1
ATOM 1516 C C . HIS A 1 191 ? 7.597 -2.982 -11.183 1.00 94.25 191 HIS A C 1
ATOM 1518 O O . HIS A 1 191 ? 6.525 -3.586 -11.157 1.00 94.25 191 HIS A O 1
ATOM 1524 N N . THR A 1 192 ? 8.602 -3.380 -11.957 1.00 90.75 192 THR A N 1
ATOM 1525 C CA . THR A 1 192 ? 8.492 -4.426 -12.988 1.00 90.75 192 THR A CA 1
ATOM 1526 C C . THR A 1 192 ? 8.113 -5.809 -12.445 1.00 90.75 192 THR A C 1
ATOM 1528 O O . THR A 1 192 ? 7.549 -6.631 -13.169 1.00 90.75 192 THR A O 1
ATOM 1531 N N . GLY A 1 193 ? 8.389 -6.088 -11.166 1.00 90.75 193 GLY A N 1
ATOM 1532 C CA . GLY A 1 193 ? 8.115 -7.382 -10.542 1.00 90.75 193 GLY A CA 1
ATOM 1533 C C . GLY A 1 193 ? 6.636 -7.636 -10.245 1.00 90.75 193 GLY A C 1
ATOM 1534 O O . GLY A 1 193 ? 6.259 -8.785 -10.014 1.00 90.75 193 GLY A O 1
ATOM 1535 N N . VAL A 1 194 ? 5.789 -6.601 -10.273 1.00 93.19 194 VAL A N 1
ATOM 1536 C CA . VAL A 1 194 ? 4.427 -6.658 -9.716 1.00 93.19 194 VAL A CA 1
ATOM 1537 C C . VAL A 1 194 ? 3.524 -7.678 -10.418 1.00 93.19 194 VAL A C 1
ATOM 1539 O O . VAL A 1 194 ? 2.735 -8.355 -9.766 1.00 93.19 194 VAL A O 1
ATOM 1542 N N . ASN A 1 195 ? 3.700 -7.866 -11.729 1.00 91.25 195 ASN A N 1
ATOM 1543 C CA . ASN A 1 195 ? 2.877 -8.776 -12.532 1.00 91.25 195 ASN A CA 1
ATOM 1544 C C . ASN A 1 195 ? 3.423 -10.209 -12.617 1.00 91.25 195 ASN A C 1
ATOM 1546 O O . ASN A 1 195 ? 2.731 -11.110 -13.088 1.00 91.25 195 ASN A O 1
ATOM 1550 N N . ILE A 1 196 ? 4.670 -10.442 -12.202 1.00 93.25 196 ILE A N 1
ATOM 1551 C CA . ILE A 1 196 ? 5.372 -11.710 -12.470 1.00 93.25 196 ILE A CA 1
ATOM 1552 C C . ILE A 1 196 ? 5.932 -12.387 -11.220 1.00 93.25 196 ILE A C 1
ATOM 1554 O O . ILE A 1 196 ? 6.141 -13.600 -11.236 1.00 93.25 196 ILE A O 1
ATOM 1558 N N . SER A 1 197 ? 6.142 -11.641 -10.138 1.00 93.50 197 SER A N 1
ATOM 1559 C CA . SER A 1 197 ? 6.796 -12.108 -8.919 1.00 93.50 197 SER A CA 1
ATOM 1560 C C . SER A 1 197 ? 5.929 -11.872 -7.683 1.00 93.50 197 SER A C 1
ATOM 1562 O O . SER A 1 197 ? 4.943 -11.135 -7.699 1.00 93.50 197 SER A O 1
ATOM 1564 N N . LYS A 1 198 ? 6.329 -12.496 -6.571 1.00 91.50 198 LYS A N 1
ATOM 1565 C CA . LYS A 1 198 ? 5.742 -12.233 -5.254 1.00 91.50 198 LYS A CA 1
ATOM 1566 C C . LYS A 1 198 ? 6.016 -10.809 -4.762 1.00 91.50 198 LYS A C 1
ATOM 1568 O O . LYS A 1 198 ? 5.221 -10.262 -4.005 1.00 91.50 198 LYS A O 1
ATOM 1573 N N . SER A 1 199 ? 7.114 -10.208 -5.214 1.00 90.62 199 SER A N 1
ATOM 1574 C CA . SER A 1 199 ? 7.547 -8.855 -4.868 1.00 90.62 199 SER A CA 1
ATOM 1575 C C . SER A 1 199 ? 7.472 -7.951 -6.096 1.00 90.62 199 SER A C 1
ATOM 1577 O O . SER A 1 199 ? 7.960 -8.326 -7.161 1.00 90.62 199 SER A O 1
ATOM 1579 N N . ALA A 1 200 ? 6.920 -6.746 -5.935 1.00 87.50 200 ALA A N 1
ATOM 1580 C CA . ALA A 1 200 ? 6.925 -5.715 -6.973 1.00 87.50 200 ALA A CA 1
ATOM 1581 C C . ALA A 1 200 ? 8.336 -5.176 -7.289 1.00 87.50 200 ALA A C 1
ATOM 1583 O O . ALA A 1 200 ? 8.583 -4.706 -8.398 1.00 87.50 200 ALA A O 1
ATOM 1584 N N . ASN A 1 201 ? 9.266 -5.344 -6.340 1.00 86.56 201 ASN A N 1
ATOM 1585 C CA . ASN A 1 201 ? 10.643 -4.846 -6.332 1.00 86.56 201 ASN A CA 1
ATOM 1586 C C . ASN A 1 201 ? 10.745 -3.312 -6.325 1.00 86.56 201 ASN A C 1
ATOM 1588 O O . ASN A 1 201 ? 9.922 -2.591 -6.886 1.00 86.56 201 ASN A O 1
ATOM 1592 N N . ILE A 1 202 ? 11.784 -2.809 -5.659 1.00 92.12 202 ILE A N 1
ATOM 1593 C CA . ILE A 1 202 ? 12.182 -1.403 -5.750 1.00 92.12 202 ILE A CA 1
ATOM 1594 C C . ILE A 1 202 ? 13.117 -1.288 -6.963 1.00 92.12 202 ILE A C 1
ATOM 1596 O O . ILE A 1 202 ? 13.988 -2.153 -7.116 1.00 92.12 202 ILE A O 1
ATOM 1600 N N . PRO A 1 203 ? 12.938 -0.287 -7.844 1.00 92.19 203 PRO A N 1
ATOM 1601 C CA . PRO A 1 203 ? 13.748 -0.161 -9.047 1.00 92.19 203 PRO A CA 1
ATOM 1602 C C . PRO A 1 203 ? 15.239 -0.048 -8.715 1.00 92.19 203 PRO A C 1
ATOM 1604 O O . PRO A 1 203 ? 15.645 0.647 -7.783 1.00 92.19 203 PRO A O 1
ATOM 1607 N N . SER A 1 204 ? 16.065 -0.710 -9.525 1.00 91.94 204 SER A N 1
ATOM 1608 C CA . SER A 1 204 ? 17.514 -0.488 -9.511 1.00 91.94 204 SER A CA 1
ATOM 1609 C C . SER A 1 204 ? 17.855 0.929 -9.984 1.00 91.94 204 SER A C 1
ATOM 1611 O O . SER A 1 204 ? 17.093 1.530 -10.747 1.00 91.94 204 SER A O 1
ATOM 1613 N N . VAL A 1 205 ? 19.047 1.414 -9.625 1.00 93.38 205 VAL A N 1
ATOM 1614 C CA . VAL A 1 205 ? 19.561 2.732 -10.050 1.00 93.38 205 VAL A CA 1
ATOM 1615 C C . VAL A 1 205 ? 19.537 2.893 -11.579 1.00 93.38 205 VAL A C 1
ATOM 1617 O O . VAL A 1 205 ? 19.260 3.977 -12.087 1.00 93.38 205 VAL A O 1
ATOM 1620 N N . ASN A 1 206 ? 19.712 1.800 -12.328 1.00 91.56 206 ASN A N 1
ATOM 1621 C CA . ASN A 1 206 ? 19.689 1.800 -13.793 1.00 91.56 206 ASN A CA 1
ATOM 1622 C C . ASN A 1 206 ? 18.365 2.316 -14.381 1.00 91.56 206 ASN A C 1
ATOM 1624 O O . ASN A 1 206 ? 18.379 2.992 -15.405 1.00 91.56 206 ASN A O 1
ATOM 1628 N N . ILE A 1 207 ? 17.225 2.050 -13.731 1.00 93.00 207 ILE A N 1
ATOM 1629 C CA . ILE A 1 207 ? 15.921 2.550 -14.202 1.00 93.00 207 ILE A CA 1
ATOM 1630 C C . ILE A 1 207 ? 15.872 4.077 -14.098 1.00 93.00 207 ILE A C 1
ATOM 1632 O O . ILE A 1 207 ? 15.393 4.740 -15.017 1.00 93.00 207 ILE A O 1
ATOM 1636 N N . CYS A 1 208 ? 16.425 4.649 -13.023 1.00 93.31 208 CYS A N 1
ATOM 1637 C CA . CYS A 1 208 ? 16.539 6.098 -12.860 1.00 93.31 208 CYS A CA 1
ATOM 1638 C C . CYS A 1 208 ? 17.413 6.706 -13.969 1.00 93.31 208 CYS A C 1
ATOM 1640 O O . CYS A 1 208 ? 17.091 7.757 -14.530 1.00 93.31 208 CYS A O 1
ATOM 1642 N N . MET A 1 209 ? 18.491 6.006 -14.329 1.00 93.06 209 MET A N 1
ATOM 1643 C CA . MET A 1 209 ? 19.455 6.440 -15.339 1.00 93.06 209 MET A CA 1
ATOM 1644 C C . MET A 1 209 ? 18.945 6.393 -16.776 1.00 93.06 209 MET A C 1
ATOM 1646 O O . MET A 1 209 ? 19.554 7.029 -17.634 1.00 93.06 209 MET A O 1
ATOM 1650 N N . ASN A 1 210 ? 17.806 5.751 -17.047 1.00 92.06 210 ASN A N 1
ATOM 1651 C CA . ASN A 1 210 ? 17.165 5.822 -18.363 1.00 92.06 210 ASN A CA 1
ATOM 1652 C C . ASN A 1 210 ? 16.807 7.267 -18.761 1.00 92.06 210 ASN A C 1
ATOM 1654 O O . ASN A 1 210 ? 16.783 7.577 -19.950 1.00 92.06 210 ASN A O 1
ATOM 1658 N N . CYS A 1 211 ? 16.564 8.144 -17.778 1.00 93.06 211 CYS A N 1
ATOM 1659 C CA . CYS A 1 211 ? 16.181 9.543 -17.997 1.00 93.06 211 CYS A CA 1
ATOM 1660 C C . CYS A 1 211 ? 17.119 10.540 -17.297 1.00 93.06 211 CYS A C 1
ATOM 1662 O O . CYS A 1 211 ? 17.464 11.582 -17.858 1.00 93.06 211 CYS A O 1
ATOM 1664 N N . HIS A 1 212 ? 17.557 10.240 -16.070 1.00 93.81 212 HIS A N 1
ATOM 1665 C CA . HIS A 1 212 ? 18.336 11.176 -15.250 1.00 93.81 212 HIS A CA 1
ATOM 1666 C C . HIS A 1 212 ? 19.807 11.317 -15.655 1.00 93.81 212 HIS A C 1
ATOM 1668 O O . HIS A 1 212 ? 20.526 12.108 -15.055 1.00 93.81 212 HIS A O 1
ATOM 1674 N N . ASN A 1 213 ? 20.240 10.634 -16.718 1.00 89.12 213 ASN A N 1
ATOM 1675 C CA . ASN A 1 213 ? 21.504 10.941 -17.389 1.00 89.12 213 ASN A CA 1
ATOM 1676 C C . ASN A 1 213 ? 21.451 12.250 -18.210 1.00 89.12 213 ASN A C 1
ATOM 1678 O O . ASN A 1 213 ? 22.497 12.803 -18.541 1.00 89.12 213 ASN A O 1
ATOM 1682 N N . ALA A 1 214 ? 20.250 12.752 -18.525 1.00 89.88 214 ALA A N 1
ATOM 1683 C CA . ALA A 1 214 ? 20.042 13.928 -19.370 1.00 89.88 214 ALA A CA 1
ATOM 1684 C C . ALA A 1 214 ? 19.080 14.959 -18.757 1.00 89.88 214 ALA A C 1
ATOM 1686 O O . ALA A 1 214 ? 19.137 16.136 -19.109 1.00 89.88 214 ALA A O 1
ATOM 1687 N N . ILE A 1 215 ? 18.191 14.541 -17.851 1.00 89.81 215 ILE A N 1
ATOM 1688 C CA . ILE A 1 215 ? 17.136 15.395 -17.292 1.00 89.81 215 ILE A CA 1
ATOM 1689 C C . ILE A 1 215 ? 17.458 15.794 -15.850 1.00 89.81 215 ILE A C 1
ATOM 1691 O O . ILE A 1 215 ? 17.620 14.932 -14.985 1.00 89.81 215 ILE A O 1
ATOM 1695 N N . ASN A 1 216 ? 17.423 17.107 -15.577 1.00 86.88 216 ASN A N 1
ATOM 1696 C CA . ASN A 1 216 ? 17.606 17.699 -14.242 1.00 86.88 216 ASN A CA 1
ATOM 1697 C C . ASN A 1 216 ? 18.898 17.238 -13.542 1.00 86.88 216 ASN A C 1
ATOM 1699 O O . ASN A 1 216 ? 18.914 17.040 -12.325 1.00 86.88 216 ASN A O 1
ATOM 1703 N N . THR A 1 217 ? 19.965 17.029 -14.314 1.00 87.94 217 THR A N 1
ATOM 1704 C CA . THR A 1 217 ? 21.253 16.548 -13.802 1.00 87.94 217 THR A CA 1
ATOM 1705 C C . THR A 1 217 ? 21.847 17.510 -12.780 1.00 87.94 217 THR A C 1
ATOM 1707 O O . THR A 1 217 ? 22.532 17.082 -11.869 1.00 87.94 217 THR A O 1
ATOM 1710 N N . ASP A 1 218 ? 21.534 18.796 -12.853 1.00 90.75 218 ASP A N 1
ATOM 1711 C CA . ASP A 1 218 ? 21.965 19.855 -11.943 1.00 90.75 218 ASP A CA 1
ATOM 1712 C C . ASP A 1 218 ? 21.332 19.794 -10.538 1.00 90.75 218 ASP A C 1
ATOM 1714 O O . ASP A 1 218 ? 21.832 20.433 -9.609 1.00 90.75 218 ASP A O 1
ATOM 1718 N N . LYS A 1 21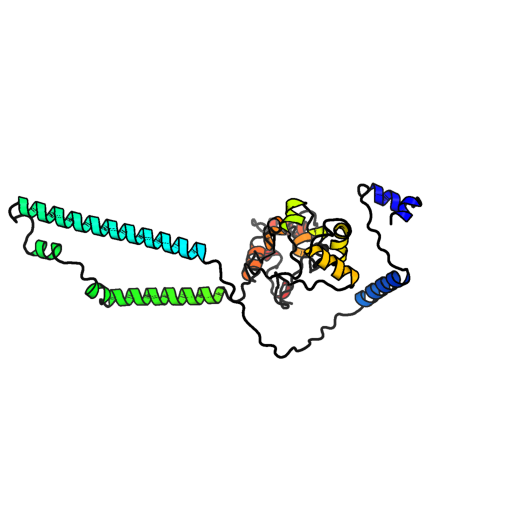9 ? 20.252 19.027 -10.336 1.00 93.69 219 LYS A N 1
ATOM 1719 C CA . LYS A 1 219 ? 19.553 18.989 -9.042 1.00 93.69 219 LYS A CA 1
ATOM 1720 C C . LYS A 1 219 ? 20.300 18.147 -7.993 1.00 93.69 219 LYS A C 1
ATOM 1722 O O . LYS A 1 219 ? 20.701 17.024 -8.300 1.00 93.69 219 LYS A O 1
ATOM 1727 N N . PRO A 1 220 ? 20.373 18.595 -6.719 1.00 93.75 220 PRO A N 1
ATOM 1728 C CA . PRO A 1 220 ? 21.085 17.877 -5.653 1.00 93.75 220 PRO A CA 1
ATOM 1729 C C . PRO A 1 220 ? 20.625 16.429 -5.434 1.00 93.75 220 PRO A C 1
ATOM 1731 O O . PRO A 1 220 ? 21.444 15.542 -5.223 1.00 93.75 220 PRO A O 1
ATOM 1734 N N . GLU A 1 221 ? 19.319 16.165 -5.512 1.00 93.00 221 GLU A N 1
ATOM 1735 C CA . GLU A 1 221 ? 18.783 14.809 -5.328 1.00 93.00 221 GLU A CA 1
ATOM 1736 C C . GLU A 1 221 ? 19.127 13.878 -6.498 1.00 93.00 221 GLU A C 1
ATOM 1738 O O . GLU A 1 221 ? 19.352 12.690 -6.291 1.00 93.00 221 GLU A O 1
ATOM 1743 N N . ILE A 1 222 ? 19.236 14.414 -7.717 1.00 94.38 222 ILE A N 1
ATOM 1744 C CA . ILE A 1 222 ? 19.633 13.638 -8.899 1.00 94.38 222 ILE A CA 1
ATOM 1745 C C . ILE A 1 222 ? 21.134 13.359 -8.880 1.00 94.38 222 ILE A C 1
ATOM 1747 O O . ILE A 1 222 ? 21.550 12.257 -9.223 1.00 94.38 222 ILE A O 1
ATOM 1751 N N . GLN A 1 223 ? 21.942 14.295 -8.381 1.00 93.62 223 GLN A N 1
ATOM 1752 C CA . GLN A 1 223 ? 23.369 14.068 -8.147 1.00 93.62 223 GLN A CA 1
ATOM 1753 C C . GLN A 1 223 ? 23.616 12.863 -7.228 1.00 93.62 223 GLN A C 1
ATOM 1755 O O . GLN A 1 223 ? 24.490 12.057 -7.519 1.00 93.62 223 GLN A O 1
ATOM 1760 N N . LYS A 1 224 ? 22.787 12.646 -6.195 1.00 94.06 224 LYS A N 1
ATOM 1761 C CA . LYS A 1 224 ? 22.877 11.431 -5.360 1.00 94.06 224 LYS A CA 1
ATOM 1762 C C . LYS A 1 224 ? 22.664 10.140 -6.162 1.00 94.06 224 LYS A C 1
ATOM 1764 O O . LYS A 1 224 ? 23.336 9.149 -5.885 1.00 94.06 224 LYS A O 1
ATOM 1769 N N . ILE A 1 225 ? 21.744 10.145 -7.132 1.00 93.81 225 ILE A N 1
ATOM 1770 C CA . ILE A 1 225 ? 21.487 9.004 -8.031 1.00 93.81 225 ILE A CA 1
ATOM 1771 C C . ILE A 1 225 ? 22.685 8.790 -8.960 1.00 93.81 225 ILE A C 1
ATOM 1773 O O . ILE A 1 225 ? 23.141 7.659 -9.101 1.00 93.81 225 ILE A O 1
ATOM 1777 N N . LEU A 1 226 ? 23.209 9.867 -9.555 1.00 92.75 226 LEU A N 1
ATOM 1778 C CA . LEU A 1 226 ? 24.381 9.825 -10.434 1.00 92.75 226 LEU A CA 1
ATOM 1779 C C . LEU A 1 226 ? 25.601 9.261 -9.702 1.00 92.75 226 LEU A C 1
ATOM 1781 O O . LEU A 1 226 ? 26.210 8.313 -10.183 1.00 92.75 226 LEU A O 1
ATOM 1785 N N . THR A 1 227 ? 25.892 9.756 -8.496 1.00 93.44 227 THR A N 1
ATOM 1786 C CA . THR A 1 227 ? 26.967 9.222 -7.652 1.00 93.44 227 THR A CA 1
ATOM 1787 C C . THR A 1 227 ? 26.742 7.748 -7.319 1.00 93.44 227 THR A C 1
ATOM 1789 O O . THR A 1 227 ? 27.667 6.954 -7.428 1.00 93.44 227 THR A O 1
ATOM 1792 N N . ALA A 1 228 ? 25.518 7.348 -6.949 1.00 94.12 228 ALA A N 1
ATOM 1793 C CA . ALA A 1 228 ? 25.222 5.944 -6.659 1.00 94.12 228 ALA A CA 1
ATOM 1794 C C . ALA A 1 228 ? 25.432 5.034 -7.884 1.00 94.12 228 ALA A C 1
ATOM 1796 O O . ALA A 1 228 ? 25.904 3.908 -7.738 1.00 94.12 228 ALA A O 1
ATOM 1797 N N . TYR A 1 229 ? 25.118 5.532 -9.083 1.00 93.50 229 TYR A N 1
ATOM 1798 C CA . TYR A 1 229 ? 25.356 4.832 -10.342 1.00 93.50 229 TYR A CA 1
ATOM 1799 C C . TYR A 1 229 ? 26.852 4.708 -10.666 1.00 93.50 229 TYR A C 1
ATOM 1801 O O . TYR A 1 229 ? 27.317 3.611 -10.960 1.00 93.50 229 TYR A O 1
ATOM 1809 N N . GLU A 1 230 ? 27.611 5.804 -10.574 1.00 93.38 230 GLU A N 1
ATOM 1810 C CA . GLU A 1 230 ? 29.058 5.834 -10.850 1.00 93.38 230 GLU A CA 1
ATOM 1811 C C . GLU A 1 230 ? 29.862 4.968 -9.872 1.00 93.38 230 GLU A C 1
ATOM 1813 O O . GLU A 1 230 ? 30.788 4.266 -10.273 1.00 93.38 230 GLU A O 1
ATOM 1818 N N . GLU A 1 231 ? 29.484 4.976 -8.594 1.00 94.50 231 GLU A N 1
ATOM 1819 C CA . GLU A 1 231 ? 30.104 4.158 -7.546 1.00 94.50 231 GLU A CA 1
ATOM 1820 C C . GLU A 1 231 ? 29.581 2.712 -7.526 1.00 94.50 231 GLU A C 1
ATOM 1822 O O . GLU A 1 231 ? 30.017 1.911 -6.700 1.00 94.50 231 GLU A O 1
ATOM 1827 N N . ASN A 1 232 ? 28.642 2.372 -8.417 1.00 92.31 232 ASN A N 1
ATOM 1828 C CA . ASN A 1 232 ? 27.992 1.066 -8.510 1.00 92.31 232 ASN A CA 1
ATOM 1829 C C . ASN A 1 232 ? 27.453 0.559 -7.157 1.00 92.31 232 ASN A C 1
ATOM 1831 O O . ASN A 1 232 ? 27.582 -0.618 -6.806 1.00 92.31 232 ASN A O 1
ATOM 1835 N N . ARG A 1 233 ? 26.859 1.466 -6.371 1.00 91.94 233 ARG A N 1
ATOM 1836 C CA . ARG A 1 233 ? 26.295 1.166 -5.050 1.00 91.94 233 ARG A CA 1
ATOM 1837 C C . ARG A 1 233 ? 24.766 1.243 -5.066 1.00 91.94 233 ARG A C 1
ATOM 1839 O O . ARG A 1 233 ? 24.197 2.160 -5.664 1.00 91.94 233 ARG A O 1
ATOM 1846 N N . PRO A 1 234 ? 24.065 0.315 -4.392 1.00 91.31 234 PRO A N 1
ATOM 1847 C CA . PRO A 1 234 ? 22.616 0.383 -4.280 1.00 91.31 234 PRO A CA 1
ATOM 1848 C C . PRO A 1 234 ? 22.182 1.572 -3.413 1.00 91.31 234 PRO A C 1
ATOM 1850 O O . PRO A 1 234 ? 22.897 2.015 -2.514 1.00 91.31 234 PRO A O 1
ATOM 1853 N N . ILE A 1 235 ? 20.976 2.077 -3.672 1.00 93.88 235 ILE A N 1
ATOM 1854 C CA . ILE A 1 235 ? 20.338 3.074 -2.810 1.00 93.88 235 ILE A CA 1
ATOM 1855 C C . ILE A 1 235 ? 19.664 2.342 -1.647 1.00 93.88 235 ILE A C 1
ATOM 1857 O O . ILE A 1 235 ? 18.830 1.458 -1.855 1.00 93.88 235 ILE A O 1
ATOM 1861 N N . GLU A 1 236 ? 20.008 2.733 -0.424 1.00 93.56 236 GLU A N 1
ATOM 1862 C CA . GLU A 1 236 ? 19.491 2.154 0.820 1.00 93.56 236 GLU A CA 1
ATOM 1863 C C . GLU A 1 236 ? 18.101 2.711 1.160 1.00 93.56 236 GLU A C 1
ATOM 1865 O O . GLU A 1 236 ? 17.923 3.537 2.054 1.00 93.56 236 GLU A O 1
ATOM 1870 N N . TRP A 1 237 ? 17.093 2.297 0.394 1.00 95.06 237 TRP A N 1
ATOM 1871 C CA . TRP A 1 237 ? 15.712 2.725 0.605 1.00 95.06 237 TRP A CA 1
ATOM 1872 C C . TRP A 1 237 ? 15.149 2.243 1.943 1.00 95.06 237 TRP A C 1
ATOM 1874 O O . TRP A 1 237 ? 15.304 1.078 2.315 1.00 95.06 237 TRP A O 1
ATOM 1884 N N . VAL A 1 238 ? 14.398 3.113 2.623 1.00 95.25 238 VAL A N 1
ATOM 1885 C CA . VAL A 1 238 ? 13.658 2.737 3.830 1.00 95.25 238 VAL A CA 1
ATOM 1886 C C . VAL A 1 238 ? 12.298 2.194 3.412 1.00 95.25 238 VAL A C 1
ATOM 1888 O O . VAL A 1 238 ? 11.469 2.908 2.840 1.00 95.25 238 VAL A O 1
ATOM 1891 N N . ARG A 1 239 ? 12.060 0.911 3.685 1.00 92.88 239 ARG A N 1
ATOM 1892 C CA . ARG A 1 239 ? 10.801 0.244 3.341 1.00 92.88 239 ARG A CA 1
ATOM 1893 C C . ARG A 1 239 ? 9.652 0.811 4.182 1.00 92.88 239 ARG A C 1
ATOM 1895 O O . ARG A 1 239 ? 9.714 0.786 5.404 1.00 92.88 239 ARG A O 1
ATOM 1902 N N . VAL A 1 240 ? 8.599 1.276 3.508 1.00 93.94 240 VAL A N 1
ATOM 1903 C CA . VAL A 1 240 ? 7.383 1.807 4.152 1.00 93.94 240 VAL A CA 1
ATOM 1904 C C . VAL A 1 240 ? 6.409 0.686 4.504 1.00 93.94 240 VAL A C 1
ATOM 1906 O O . VAL A 1 240 ? 5.989 0.570 5.644 1.00 93.94 240 VAL A O 1
ATOM 1909 N N . HIS A 1 241 ? 6.079 -0.163 3.529 1.00 93.75 241 HIS A N 1
ATOM 1910 C CA . HIS A 1 241 ? 5.149 -1.273 3.716 1.00 93.75 241 HIS A CA 1
ATOM 1911 C C . HIS A 1 241 ? 5.930 -2.529 4.090 1.00 93.75 241 HIS A C 1
ATOM 1913 O O . HIS A 1 241 ? 6.657 -3.070 3.250 1.00 93.75 241 HIS A O 1
ATOM 1919 N N . ASN A 1 242 ? 5.790 -2.995 5.328 1.00 89.50 242 ASN A N 1
ATOM 1920 C CA . ASN A 1 242 ? 6.453 -4.207 5.788 1.00 89.50 242 ASN A CA 1
ATOM 1921 C C . ASN A 1 242 ? 5.456 -5.153 6.459 1.00 89.50 242 ASN A C 1
ATOM 1923 O O . ASN A 1 242 ? 4.812 -4.795 7.440 1.00 89.50 242 ASN A O 1
ATOM 1927 N N . LEU A 1 243 ? 5.353 -6.368 5.926 1.00 90.56 243 LEU A N 1
ATOM 1928 C CA . LEU A 1 243 ? 4.602 -7.452 6.549 1.00 90.56 243 LEU A CA 1
ATOM 1929 C C . LEU A 1 243 ? 5.577 -8.371 7.299 1.00 90.56 243 LEU A C 1
ATOM 1931 O O . LEU A 1 243 ? 6.720 -8.506 6.862 1.00 90.56 243 LEU A O 1
ATOM 1935 N N . PRO A 1 244 ? 5.155 -9.011 8.403 1.00 90.44 244 PRO A N 1
ATOM 1936 C CA . PRO A 1 244 ? 5.965 -10.020 9.078 1.00 90.44 244 PRO A CA 1
ATOM 1937 C C . PRO A 1 244 ? 6.343 -11.178 8.144 1.00 90.44 244 PRO A C 1
ATOM 1939 O O . PRO A 1 244 ? 5.513 -11.617 7.352 1.00 90.44 244 PRO A O 1
ATOM 1942 N N . ASP A 1 245 ? 7.542 -11.745 8.298 1.00 89.19 245 ASP A N 1
ATOM 1943 C CA . ASP A 1 245 ? 8.044 -12.823 7.422 1.00 89.19 245 ASP A CA 1
ATOM 1944 C C . ASP A 1 245 ? 7.226 -14.125 7.496 1.00 89.19 245 ASP A C 1
ATOM 1946 O O . ASP A 1 245 ? 7.251 -14.943 6.575 1.00 89.19 245 ASP A O 1
ATOM 1950 N N . LEU A 1 246 ? 6.455 -14.303 8.573 1.00 90.31 246 LEU A N 1
ATOM 1951 C CA . LEU A 1 246 ? 5.484 -15.391 8.722 1.00 90.31 246 LEU A CA 1
ATOM 1952 C C . LEU A 1 246 ? 4.252 -15.232 7.822 1.00 90.31 246 LEU A C 1
ATOM 1954 O O . LEU A 1 246 ? 3.397 -16.110 7.820 1.00 90.31 246 LEU A O 1
ATOM 1958 N N . ALA A 1 247 ? 4.100 -14.107 7.122 1.00 92.31 247 ALA A N 1
ATOM 1959 C CA . ALA A 1 247 ? 3.020 -13.865 6.180 1.00 92.31 247 ALA A CA 1
ATOM 1960 C C . ALA A 1 247 ? 3.551 -13.962 4.743 1.00 92.31 247 ALA A C 1
ATOM 1962 O O . ALA A 1 247 ? 4.410 -13.194 4.310 1.00 92.31 247 ALA A O 1
ATOM 1963 N N . TYR A 1 248 ? 3.007 -14.899 3.978 1.00 92.12 248 TYR A N 1
ATOM 1964 C CA . TYR A 1 248 ? 3.272 -15.049 2.560 1.00 92.12 248 TYR A CA 1
ATOM 1965 C C . TYR A 1 248 ? 2.318 -14.164 1.750 1.00 92.12 248 TYR A C 1
ATOM 1967 O O . TYR A 1 248 ? 1.120 -14.428 1.655 1.00 92.12 248 TYR A O 1
ATOM 1975 N N . PHE A 1 249 ? 2.868 -13.123 1.126 1.00 94.12 249 PHE A N 1
ATOM 1976 C CA . PHE A 1 249 ? 2.149 -12.255 0.194 1.00 94.12 249 PHE A CA 1
ATOM 1977 C C . PHE A 1 249 ? 2.756 -12.340 -1.210 1.00 94.12 249 PHE A C 1
ATOM 1979 O O . PHE A 1 249 ? 3.978 -12.385 -1.372 1.00 94.12 249 PHE A O 1
ATOM 1986 N N . ASN A 1 250 ? 1.903 -12.345 -2.239 1.00 93.75 250 ASN A N 1
ATOM 1987 C CA . ASN A 1 250 ? 2.327 -12.471 -3.631 1.00 93.75 250 ASN A CA 1
ATOM 1988 C C . ASN A 1 250 ? 1.633 -11.436 -4.531 1.00 93.75 250 ASN A C 1
ATOM 1990 O O . ASN A 1 250 ? 0.447 -11.573 -4.829 1.00 93.75 250 ASN A O 1
ATOM 1994 N N . HIS A 1 251 ? 2.379 -10.427 -4.994 1.00 95.25 251 HIS A N 1
ATOM 1995 C CA . HIS A 1 251 ? 1.854 -9.355 -5.851 1.00 95.25 251 HIS A CA 1
ATOM 1996 C C . HIS A 1 251 ? 1.229 -9.875 -7.153 1.00 95.25 251 HIS A C 1
ATOM 1998 O O . HIS A 1 251 ? 0.113 -9.473 -7.477 1.00 95.25 251 HIS A O 1
ATOM 2004 N N . LYS A 1 252 ? 1.869 -10.823 -7.852 1.00 93.94 252 LYS A N 1
ATOM 2005 C CA . LYS A 1 252 ? 1.343 -11.398 -9.104 1.00 93.94 252 LYS A CA 1
ATOM 2006 C C . LYS A 1 252 ? -0.076 -11.948 -8.951 1.00 93.94 252 LYS A C 1
ATOM 2008 O O . LYS A 1 252 ? -0.900 -11.768 -9.844 1.00 93.94 252 LYS A O 1
ATOM 2013 N N . GLN A 1 253 ? -0.368 -12.622 -7.841 1.00 91.69 253 GLN A N 1
ATOM 2014 C CA . GLN A 1 253 ? -1.700 -13.186 -7.611 1.00 91.69 253 GLN A CA 1
ATOM 2015 C C . GLN A 1 253 ? -2.765 -12.090 -7.458 1.00 91.69 253 GLN A C 1
ATOM 2017 O O . GLN A 1 253 ? -3.890 -12.255 -7.915 1.00 91.69 253 GLN A O 1
ATOM 2022 N N . HIS A 1 254 ? -2.417 -10.962 -6.848 1.00 93.38 254 HIS A N 1
ATOM 2023 C CA . HIS A 1 254 ? -3.364 -9.881 -6.580 1.00 93.38 254 HIS A CA 1
ATOM 2024 C C . HIS A 1 254 ? -3.537 -8.958 -7.791 1.00 93.38 254 HIS A C 1
ATOM 2026 O O . HIS A 1 254 ? -4.660 -8.598 -8.133 1.00 93.38 254 HIS A O 1
ATOM 2032 N N . VAL A 1 255 ? -2.444 -8.633 -8.483 1.00 93.31 255 VAL A N 1
ATOM 2033 C CA . VAL A 1 255 ? -2.456 -7.692 -9.609 1.00 93.31 255 VAL A CA 1
ATOM 2034 C C . VAL A 1 255 ? -2.752 -8.409 -10.923 1.00 93.31 255 VAL A C 1
ATOM 2036 O O . VAL A 1 255 ? -3.772 -8.146 -11.546 1.00 93.31 255 VAL A O 1
ATOM 2039 N N . ALA A 1 256 ? -1.924 -9.375 -11.329 1.00 90.25 256 ALA A N 1
ATOM 2040 C CA . ALA A 1 256 ? -2.079 -10.011 -12.639 1.00 90.25 256 ALA A CA 1
ATOM 2041 C C . ALA A 1 256 ? -3.273 -10.979 -12.707 1.00 90.25 256 ALA A C 1
ATOM 2043 O O . ALA A 1 256 ? -3.909 -11.092 -13.752 1.00 90.25 256 ALA A O 1
ATOM 2044 N N . VAL A 1 257 ? -3.568 -11.698 -11.616 1.00 89.19 257 VAL A N 1
ATOM 2045 C CA . VAL A 1 257 ? -4.694 -12.651 -11.569 1.00 89.19 257 VAL A CA 1
ATOM 2046 C C . VAL A 1 257 ? -5.954 -12.000 -11.001 1.00 89.19 257 VAL A C 1
ATOM 2048 O O . VAL A 1 257 ? -7.024 -12.131 -11.591 1.00 89.19 257 VAL A O 1
ATOM 2051 N N . GLY A 1 258 ? -5.831 -11.304 -9.869 1.00 89.06 258 GLY A N 1
ATOM 2052 C CA . GLY A 1 258 ? -6.948 -10.617 -9.221 1.00 89.06 258 GLY A CA 1
ATOM 2053 C C . GLY A 1 258 ? -7.421 -9.364 -9.959 1.00 89.06 258 GLY A C 1
ATOM 2054 O O . GLY A 1 258 ? -8.589 -9.006 -9.835 1.00 89.06 258 GLY A O 1
ATOM 2055 N N . GLY A 1 259 ? -6.557 -8.725 -10.754 1.00 90.44 259 GLY A N 1
ATOM 2056 C CA . GLY A 1 259 ? -6.888 -7.482 -11.453 1.00 90.44 259 GLY A CA 1
ATOM 2057 C C . GLY A 1 259 ? -7.139 -6.311 -10.504 1.00 90.44 259 GLY A C 1
ATOM 2058 O O . GLY A 1 259 ? -7.925 -5.432 -10.840 1.00 90.44 259 GLY A O 1
ATOM 2059 N N . LEU A 1 260 ? -6.543 -6.337 -9.306 1.00 92.31 260 LEU A N 1
ATOM 2060 C CA . LEU A 1 260 ? -6.708 -5.283 -8.310 1.00 92.31 260 LEU A CA 1
ATOM 2061 C C . LEU A 1 260 ? -5.877 -4.051 -8.671 1.00 92.31 260 LEU A C 1
ATOM 2063 O O . LEU A 1 260 ? -4.704 -4.169 -9.034 1.00 92.31 260 LEU A O 1
ATOM 2067 N N . ASP A 1 261 ? -6.475 -2.875 -8.496 1.00 92.88 261 ASP A N 1
ATOM 2068 C CA . ASP A 1 261 ? -5.797 -1.599 -8.693 1.00 92.88 261 ASP A CA 1
ATOM 2069 C C . ASP A 1 261 ? -4.781 -1.328 -7.573 1.00 92.88 261 ASP A C 1
ATOM 2071 O O . ASP A 1 261 ? -5.025 -1.588 -6.390 1.00 92.88 261 ASP A O 1
ATOM 2075 N N . CYS A 1 262 ? -3.640 -0.730 -7.930 1.00 93.94 262 CYS A N 1
ATOM 2076 C CA . CYS A 1 262 ? -2.574 -0.386 -6.983 1.00 93.94 262 CYS A CA 1
ATOM 2077 C C . CYS A 1 262 ? -3.081 0.511 -5.839 1.00 93.94 262 CYS A C 1
ATOM 2079 O O . CYS A 1 262 ? -2.694 0.336 -4.679 1.00 93.94 262 CYS A O 1
ATOM 2081 N N . ALA A 1 263 ? -3.971 1.453 -6.172 1.00 93.88 263 ALA A N 1
ATOM 2082 C CA . ALA A 1 263 ? -4.504 2.443 -5.244 1.00 93.88 263 ALA A CA 1
ATOM 2083 C C . ALA A 1 263 ? -5.406 1.835 -4.161 1.00 93.88 263 ALA A C 1
ATOM 2085 O O . ALA A 1 263 ? -5.507 2.390 -3.069 1.00 93.88 263 ALA A O 1
ATOM 2086 N N . THR A 1 264 ? -6.004 0.666 -4.410 1.00 93.62 264 THR A N 1
ATOM 2087 C CA . THR A 1 264 ? -6.817 -0.044 -3.413 1.00 93.62 264 THR A CA 1
ATOM 2088 C C . THR A 1 264 ? -5.993 -0.424 -2.184 1.00 93.62 264 THR A C 1
ATOM 2090 O O . THR A 1 264 ? -6.491 -0.367 -1.063 1.00 93.62 264 THR A O 1
ATOM 2093 N N . CYS A 1 265 ? -4.721 -0.782 -2.384 1.00 94.44 265 CYS A N 1
ATOM 2094 C CA . CYS A 1 265 ? -3.835 -1.216 -1.307 1.00 94.44 265 CYS A CA 1
ATOM 2095 C C . CYS A 1 265 ? -2.906 -0.094 -0.828 1.00 94.44 265 CYS A C 1
ATOM 2097 O O . CYS A 1 265 ? -2.705 0.061 0.377 1.00 94.44 265 CYS A O 1
ATOM 2099 N N . HIS A 1 266 ? -2.345 0.691 -1.750 1.00 95.50 266 HIS A N 1
ATOM 2100 C CA . HIS A 1 266 ? -1.322 1.698 -1.444 1.00 95.50 266 HIS A CA 1
ATOM 2101 C C . HIS A 1 266 ? -1.856 3.136 -1.348 1.00 95.50 266 HIS A C 1
ATOM 2103 O O . HIS A 1 266 ? -1.102 4.031 -0.970 1.00 95.50 266 HIS A O 1
ATOM 2109 N N . GLY A 1 267 ? -3.142 3.363 -1.628 1.00 95.38 267 GLY A N 1
ATOM 2110 C CA . GLY A 1 267 ? -3.733 4.699 -1.691 1.00 95.38 267 GLY A CA 1
ATOM 2111 C C . GLY A 1 267 ? -3.352 5.466 -2.967 1.00 95.38 267 GLY A C 1
ATOM 2112 O O . GLY A 1 267 ? -2.748 4.890 -3.874 1.00 95.38 267 GLY A O 1
ATOM 2113 N N . PRO A 1 268 ? -3.690 6.765 -3.051 1.00 96.00 268 PRO A N 1
ATOM 2114 C CA . PRO A 1 268 ? -3.422 7.605 -4.224 1.00 96.00 268 PRO A CA 1
ATOM 2115 C C . PRO A 1 268 ? -1.939 8.009 -4.296 1.00 96.00 268 PRO A C 1
ATOM 2117 O O . PRO A 1 268 ? -1.557 9.131 -3.960 1.00 96.00 268 PRO A O 1
ATOM 2120 N N . ILE A 1 269 ? -1.071 7.066 -4.668 1.00 96.00 269 ILE A N 1
ATOM 2121 C CA . ILE A 1 269 ? 0.394 7.236 -4.719 1.00 96.00 269 ILE A CA 1
ATOM 2122 C C . ILE A 1 269 ? 0.801 8.354 -5.689 1.00 96.00 269 ILE A C 1
ATOM 2124 O O . ILE A 1 269 ? 1.772 9.071 -5.442 1.00 96.00 269 ILE A O 1
ATOM 2128 N N . GLU A 1 270 ? 0.040 8.548 -6.760 1.00 95.00 270 GLU A N 1
ATOM 2129 C CA . GLU A 1 270 ? 0.188 9.616 -7.747 1.00 95.00 270 GLU A CA 1
ATOM 2130 C C . GLU A 1 270 ? -0.008 11.028 -7.173 1.00 95.00 270 GLU A C 1
ATOM 2132 O O . GLU A 1 270 ? 0.359 12.011 -7.812 1.00 95.00 270 GLU A O 1
ATOM 2137 N N . GLU A 1 271 ? -0.525 11.156 -5.951 1.00 96.12 271 GLU A N 1
ATOM 2138 C CA . GLU A 1 271 ? -0.635 12.431 -5.240 1.00 96.12 271 GLU A CA 1
ATOM 2139 C C . GLU A 1 271 ? 0.439 12.592 -4.147 1.00 96.12 271 GLU A C 1
ATOM 2141 O O . GLU A 1 271 ? 0.551 13.661 -3.536 1.00 96.12 271 GLU A O 1
ATOM 2146 N N . MET A 1 272 ? 1.263 11.563 -3.907 1.00 95.19 272 MET A N 1
ATOM 2147 C CA . MET A 1 272 ? 2.218 11.516 -2.799 1.00 95.19 272 MET A CA 1
ATOM 2148 C C . MET A 1 272 ? 3.613 12.011 -3.199 1.00 95.19 272 MET A C 1
ATOM 2150 O O . MET A 1 272 ? 4.322 11.407 -4.006 1.00 95.19 272 MET A O 1
ATOM 2154 N N . ASP A 1 273 ? 4.057 13.092 -2.559 1.00 94.44 273 ASP A N 1
ATOM 2155 C CA . ASP A 1 273 ? 5.444 13.562 -2.664 1.00 94.44 273 ASP A CA 1
ATOM 2156 C C . ASP A 1 273 ? 6.421 12.689 -1.865 1.00 94.44 273 ASP A C 1
ATOM 2158 O O . ASP A 1 273 ? 7.557 12.494 -2.280 1.00 94.44 273 ASP A O 1
ATOM 2162 N N . VAL A 1 274 ? 5.976 12.121 -0.744 1.00 94.81 274 VAL A N 1
ATOM 2163 C CA . VAL A 1 274 ? 6.707 11.098 0.011 1.00 94.81 274 VAL A CA 1
ATOM 2164 C C . VAL A 1 274 ? 5.704 10.020 0.387 1.00 94.81 274 VAL A C 1
ATOM 2166 O O . VAL A 1 274 ? 4.661 10.324 0.966 1.00 94.81 274 VAL A O 1
ATOM 2169 N N . VAL A 1 275 ? 6.013 8.768 0.054 1.00 95.12 275 VAL A N 1
ATOM 2170 C CA . VAL A 1 275 ? 5.109 7.640 0.305 1.00 95.12 275 VAL A CA 1
ATOM 2171 C C . VAL A 1 275 ? 4.929 7.437 1.803 1.00 95.12 275 VAL A C 1
ATOM 2173 O O . VAL A 1 275 ? 5.905 7.389 2.552 1.00 95.12 275 VAL A O 1
ATOM 2176 N N . TYR A 1 276 ? 3.677 7.270 2.212 1.00 95.19 276 TYR A N 1
ATOM 2177 C CA . TYR A 1 276 ? 3.300 6.822 3.543 1.00 95.19 276 TYR A CA 1
ATOM 2178 C C . TYR A 1 276 ? 2.433 5.570 3.441 1.00 95.19 276 TYR A C 1
ATOM 2180 O O . TYR A 1 276 ? 1.849 5.284 2.394 1.00 95.19 276 TYR A O 1
ATOM 2188 N N . GLN A 1 277 ? 2.342 4.812 4.529 1.00 95.12 277 GLN A N 1
ATOM 2189 C CA . GLN A 1 277 ? 1.456 3.656 4.576 1.00 95.12 277 GLN A CA 1
ATOM 2190 C C . GLN A 1 277 ? -0.010 4.108 4.683 1.00 95.12 277 GLN A C 1
ATOM 2192 O O . GLN A 1 277 ? -0.455 4.547 5.743 1.00 95.12 277 GLN A O 1
ATOM 2197 N N . TYR A 1 278 ? -0.757 4.007 3.582 1.00 94.81 278 TYR A N 1
ATOM 2198 C CA . TYR A 1 278 ? -2.168 4.404 3.524 1.00 94.81 278 TYR A CA 1
ATOM 2199 C C . TYR A 1 278 ? -3.090 3.397 4.228 1.00 94.81 278 TYR A C 1
ATOM 2201 O O . TYR A 1 278 ? -3.894 3.770 5.084 1.00 94.81 278 TYR A O 1
ATOM 2209 N N . SER A 1 279 ? -2.949 2.115 3.885 1.00 94.00 279 SER A N 1
ATOM 2210 C CA . SER A 1 279 ? -3.766 1.028 4.431 1.00 94.00 279 SER A CA 1
ATOM 2211 C C . SER A 1 279 ? -3.154 0.442 5.700 1.00 94.00 279 SER A C 1
ATOM 2213 O O . SER A 1 279 ? -1.936 0.416 5.871 1.00 94.00 279 SER A O 1
ATOM 2215 N N . GLU A 1 280 ? -3.990 -0.101 6.581 1.00 91.88 280 GLU A N 1
ATOM 2216 C CA . GLU A 1 280 ? -3.522 -0.720 7.828 1.00 91.88 280 GLU A CA 1
ATOM 2217 C C . GLU A 1 280 ? -2.662 -1.968 7.585 1.00 91.88 280 GLU A C 1
ATOM 2219 O O . GLU A 1 280 ? -1.732 -2.220 8.345 1.00 91.88 280 GLU A O 1
ATOM 2224 N N . LEU A 1 281 ? -2.962 -2.733 6.523 1.00 92.81 281 LEU A N 1
ATOM 2225 C CA . LEU A 1 281 ? -2.311 -4.008 6.183 1.00 92.81 281 LEU A CA 1
ATOM 2226 C C . LEU A 1 281 ? -2.318 -5.034 7.335 1.00 92.81 281 LEU A C 1
ATOM 2228 O O . LEU A 1 281 ? -1.441 -5.891 7.442 1.00 92.81 281 LEU A O 1
ATOM 2232 N N . THR A 1 282 ? -3.329 -4.957 8.200 1.00 92.50 282 THR A N 1
ATOM 2233 C CA . THR A 1 282 ? -3.560 -5.921 9.278 1.00 92.50 282 THR A CA 1
ATOM 2234 C C . THR A 1 282 ? -4.229 -7.186 8.737 1.00 92.50 282 THR A C 1
ATOM 2236 O O . THR A 1 282 ? -4.892 -7.174 7.700 1.00 92.50 282 THR A O 1
ATOM 2239 N N . MET A 1 283 ? -4.119 -8.299 9.469 1.00 92.31 283 MET A N 1
ATOM 2240 C CA . MET A 1 283 ? -4.788 -9.555 9.096 1.00 92.31 283 MET A CA 1
ATOM 2241 C C . MET A 1 283 ? -6.301 -9.368 8.902 1.00 92.31 283 MET A C 1
ATOM 2243 O O . MET A 1 283 ? -6.871 -9.900 7.952 1.00 92.31 283 MET A O 1
ATOM 2247 N N . GLY A 1 284 ? -6.949 -8.586 9.774 1.00 92.50 284 GLY A N 1
ATOM 2248 C CA . GLY A 1 284 ? -8.380 -8.290 9.668 1.00 92.50 284 GLY A CA 1
ATOM 2249 C C . GLY A 1 284 ? -8.733 -7.552 8.377 1.00 92.50 284 GLY A C 1
ATOM 2250 O O . GLY A 1 284 ? -9.723 -7.895 7.732 1.00 92.50 284 GLY A O 1
ATOM 2251 N N . TRP A 1 285 ? -7.891 -6.604 7.961 1.00 93.94 285 TRP A N 1
ATOM 2252 C CA . TRP A 1 285 ? -8.043 -5.893 6.694 1.00 93.94 285 TRP A CA 1
ATOM 2253 C C . TRP A 1 285 ? -7.944 -6.847 5.491 1.00 93.94 285 TRP A C 1
ATOM 2255 O O . TRP A 1 285 ? -8.837 -6.851 4.643 1.00 93.94 285 TRP A O 1
ATOM 2265 N N . CYS A 1 286 ? -6.940 -7.733 5.467 1.00 93.94 286 CYS A N 1
ATOM 2266 C CA . CYS A 1 286 ? -6.789 -8.742 4.409 1.00 93.94 286 CYS A CA 1
ATOM 2267 C C . CYS A 1 286 ? -7.992 -9.697 4.340 1.00 93.94 286 CYS A C 1
ATOM 2269 O O . CYS A 1 286 ? -8.526 -9.955 3.263 1.00 93.94 286 CYS A O 1
ATOM 2271 N N . ILE A 1 287 ? -8.447 -10.203 5.491 1.00 95.31 287 ILE A N 1
ATOM 2272 C CA . ILE A 1 287 ? -9.576 -11.141 5.570 1.00 95.31 287 ILE A CA 1
ATOM 2273 C C . ILE A 1 287 ? -10.868 -10.490 5.081 1.00 95.31 287 ILE A C 1
ATOM 2275 O O . ILE A 1 287 ? -11.610 -11.112 4.326 1.00 95.31 287 ILE A O 1
ATOM 2279 N N . ASN A 1 288 ? -11.150 -9.254 5.494 1.00 95.81 288 ASN A N 1
ATOM 2280 C CA . ASN A 1 288 ? -12.357 -8.558 5.051 1.00 95.81 288 ASN A CA 1
ATOM 2281 C C . ASN A 1 288 ? -12.320 -8.306 3.541 1.00 95.81 288 ASN A C 1
ATOM 2283 O O . ASN A 1 288 ? -13.293 -8.609 2.858 1.00 95.81 288 ASN A O 1
ATOM 2287 N N . CYS A 1 289 ? -11.168 -7.893 3.004 1.00 95.31 289 CYS A N 1
ATOM 2288 C CA . CYS A 1 289 ? -10.978 -7.776 1.561 1.00 95.31 289 CYS A CA 1
ATOM 2289 C C . CYS A 1 289 ? -11.263 -9.108 0.840 1.00 95.31 289 CYS A C 1
ATOM 2291 O O . CYS A 1 289 ? -11.999 -9.133 -0.143 1.00 95.31 289 CYS A O 1
ATOM 2293 N N . HIS A 1 290 ? -10.775 -10.239 1.359 1.00 95.69 290 HIS A N 1
ATOM 2294 C CA . HIS A 1 290 ? -11.035 -11.561 0.775 1.00 95.69 290 HIS A CA 1
ATOM 2295 C C . HIS A 1 290 ? -12.505 -12.013 0.871 1.00 95.69 290 HIS A C 1
ATOM 2297 O O . HIS A 1 290 ? -12.976 -12.750 0.004 1.00 95.69 290 HIS A O 1
ATOM 2303 N N . ARG A 1 291 ? -13.241 -11.582 1.901 1.00 95.31 291 ARG A N 1
ATOM 2304 C CA . ARG A 1 291 ? -14.683 -11.859 2.042 1.00 95.31 291 ARG A CA 1
ATOM 2305 C C . ARG A 1 291 ? -15.530 -11.069 1.054 1.00 95.31 291 ARG A C 1
ATOM 2307 O O . ARG A 1 291 ? -16.578 -11.547 0.635 1.00 95.31 291 ARG A O 1
ATOM 2314 N N . GLU A 1 292 ? -15.099 -9.858 0.726 1.00 94.06 292 GLU A N 1
ATOM 2315 C CA . GLU A 1 292 ? -15.878 -8.902 -0.065 1.00 94.06 292 GLU A CA 1
ATOM 2316 C C . GLU A 1 292 ? -15.505 -8.918 -1.552 1.00 94.06 292 GLU A C 1
ATOM 2318 O O . GLU A 1 292 ? -16.334 -8.588 -2.398 1.00 94.06 292 GLU A O 1
ATOM 2323 N N . THR A 1 293 ? -14.280 -9.326 -1.887 1.00 93.44 293 THR A N 1
ATOM 2324 C CA . THR A 1 293 ? -13.782 -9.313 -3.266 1.00 93.44 293 THR A CA 1
ATOM 2325 C C . THR A 1 293 ? -14.278 -10.526 -4.045 1.00 93.44 293 THR A C 1
ATOM 2327 O O . THR A 1 293 ? -13.993 -11.674 -3.695 1.00 93.44 293 THR A O 1
ATOM 2330 N N . GLU A 1 294 ? -14.981 -10.265 -5.145 1.00 92.12 294 GLU A N 1
ATOM 2331 C CA . GLU A 1 294 ? -15.430 -11.285 -6.091 1.00 92.12 294 GLU A CA 1
ATOM 2332 C C . GLU A 1 294 ? -14.267 -11.821 -6.938 1.00 92.12 294 GLU A C 1
ATOM 2334 O O . GLU A 1 294 ? -13.390 -11.078 -7.386 1.00 92.12 294 GLU A O 1
ATOM 2339 N N . VAL A 1 295 ? -14.271 -13.126 -7.211 1.00 89.44 295 VAL A N 1
ATOM 2340 C CA . VAL A 1 295 ? -13.265 -13.751 -8.076 1.00 89.44 295 VAL A CA 1
ATOM 2341 C C . VAL A 1 295 ? -13.537 -13.382 -9.534 1.00 89.44 295 VAL A C 1
ATOM 2343 O O . VAL A 1 295 ? -14.556 -13.761 -10.117 1.00 89.44 295 VAL A O 1
ATOM 2346 N N . SER A 1 296 ? -12.587 -12.689 -10.163 1.00 82.50 296 SER A N 1
ATOM 2347 C CA . SER A 1 296 ? -12.671 -12.362 -11.587 1.00 82.50 296 SER A CA 1
ATOM 2348 C C . SER A 1 296 ? -12.521 -13.615 -12.459 1.00 82.50 296 SER A C 1
ATOM 2350 O O . SER A 1 296 ? -11.504 -14.305 -12.435 1.00 82.50 296 SER A O 1
ATOM 2352 N N . SER A 1 297 ? -13.531 -13.891 -13.287 1.00 79.38 297 SER A N 1
ATOM 2353 C CA . SER A 1 297 ? -13.489 -14.932 -14.330 1.00 79.38 297 SER A CA 1
ATOM 2354 C C . SER A 1 297 ? -13.026 -14.404 -15.695 1.00 79.38 297 SER A C 1
ATOM 2356 O O . SER A 1 297 ? -12.951 -15.162 -16.667 1.00 79.38 297 SER A O 1
ATOM 2358 N N . LYS A 1 298 ? -12.721 -13.103 -15.805 1.00 73.88 298 LYS A N 1
ATOM 2359 C CA . LYS A 1 298 ? -12.377 -12.465 -17.081 1.00 73.88 298 LYS A CA 1
ATOM 2360 C C . LYS A 1 298 ? -11.043 -13.002 -17.603 1.00 73.88 298 LYS A C 1
ATOM 2362 O O . LYS A 1 298 ? -10.007 -12.815 -16.981 1.00 73.88 298 LYS A O 1
ATOM 2367 N N . GLY A 1 299 ? -11.077 -13.654 -18.766 1.00 75.88 299 GLY A N 1
ATOM 2368 C CA . GLY A 1 299 ? -9.876 -14.137 -19.456 1.00 75.88 299 GLY A CA 1
ATOM 2369 C C . GLY A 1 299 ? -9.205 -15.362 -18.825 1.00 75.88 299 GLY A C 1
ATOM 2370 O O . GLY A 1 299 ? -8.106 -15.715 -19.242 1.00 75.88 299 GLY A O 1
ATOM 2371 N N . ASN A 1 300 ? -9.843 -16.021 -17.849 1.00 83.50 300 ASN A N 1
ATOM 2372 C CA . ASN A 1 300 ? -9.292 -17.200 -17.186 1.00 83.50 300 ASN A CA 1
ATOM 2373 C C . ASN A 1 300 ? -10.288 -18.373 -17.201 1.00 83.50 300 ASN A C 1
ATOM 2375 O O . ASN A 1 300 ? -11.254 -18.406 -16.435 1.00 83.50 300 ASN A O 1
ATOM 2379 N N . ASP A 1 301 ? -10.016 -19.367 -18.049 1.00 86.75 301 ASP A N 1
ATOM 2380 C CA . ASP A 1 301 ? -10.869 -20.550 -18.221 1.00 86.75 301 ASP A CA 1
ATOM 2381 C C . ASP A 1 301 ? -10.996 -21.408 -16.951 1.00 86.75 301 ASP A C 1
ATOM 2383 O O . ASP A 1 301 ? -12.014 -22.080 -16.763 1.00 86.75 301 ASP A O 1
ATOM 2387 N N . TYR A 1 302 ? -9.994 -21.381 -16.065 1.00 87.12 302 TYR A N 1
ATOM 2388 C CA . TYR A 1 302 ? -10.040 -22.085 -14.783 1.00 87.12 302 TYR A CA 1
ATOM 2389 C C . TYR A 1 302 ? -11.095 -21.463 -13.860 1.00 87.12 302 TYR A C 1
ATOM 2391 O O . TYR A 1 302 ? -11.993 -22.164 -13.387 1.00 87.12 302 TYR A O 1
ATOM 2399 N N . TYR A 1 303 ? -11.051 -20.140 -13.665 1.00 87.88 303 TYR A N 1
ATOM 2400 C CA . TYR A 1 303 ? -12.031 -19.449 -12.821 1.00 87.88 303 TYR A CA 1
ATOM 2401 C C . TYR A 1 303 ? -13.414 -19.383 -13.454 1.00 87.88 303 TYR A C 1
ATOM 2403 O O . TYR A 1 303 ? -14.403 -19.446 -12.732 1.00 87.88 303 TYR A O 1
ATOM 2411 N N . LYS A 1 304 ? -13.512 -19.336 -14.786 1.00 89.06 304 LYS A N 1
ATOM 2412 C CA . LYS A 1 304 ? -14.800 -19.381 -15.484 1.00 89.06 304 LYS A CA 1
ATOM 2413 C C . LYS A 1 304 ? -15.617 -20.615 -15.093 1.00 89.06 304 LYS A C 1
ATOM 2415 O O . LYS A 1 304 ? -16.763 -20.473 -14.680 1.00 89.06 304 LYS A O 1
ATOM 2420 N N . LYS A 1 305 ? -15.013 -21.808 -15.137 1.00 88.75 305 LYS A N 1
ATOM 2421 C CA . LYS A 1 305 ? -15.690 -23.058 -14.744 1.00 88.75 305 LYS A CA 1
ATOM 2422 C C . LYS A 1 305 ? -16.067 -23.081 -13.263 1.00 88.75 305 LYS A C 1
ATOM 2424 O O . LYS A 1 305 ? -17.139 -23.568 -12.918 1.00 88.75 305 LYS A O 1
ATOM 2429 N N . LEU A 1 306 ? -15.198 -22.562 -12.394 1.00 88.81 306 LEU A N 1
ATOM 2430 C CA . LEU A 1 306 ? -15.464 -22.490 -10.954 1.00 88.81 306 LEU A CA 1
ATOM 2431 C C . LEU A 1 306 ? -16.632 -21.554 -10.635 1.00 88.81 306 LEU A C 1
ATOM 2433 O O . LEU A 1 306 ? -17.531 -21.942 -9.897 1.00 88.81 306 LEU A O 1
ATOM 2437 N N . VAL A 1 307 ? -16.653 -20.361 -11.233 1.00 88.88 307 VAL A N 1
ATOM 2438 C CA . VAL A 1 307 ? -17.743 -19.391 -11.066 1.00 88.88 307 VAL A CA 1
ATOM 2439 C C . VAL A 1 307 ? -19.052 -19.947 -11.629 1.00 88.88 307 VAL A C 1
ATOM 2441 O O . VAL A 1 307 ? -20.086 -19.836 -10.978 1.00 88.88 307 VAL A O 1
ATOM 2444 N N . GLU A 1 308 ? -19.031 -20.597 -12.798 1.00 88.62 308 GLU A N 1
ATOM 2445 C CA . G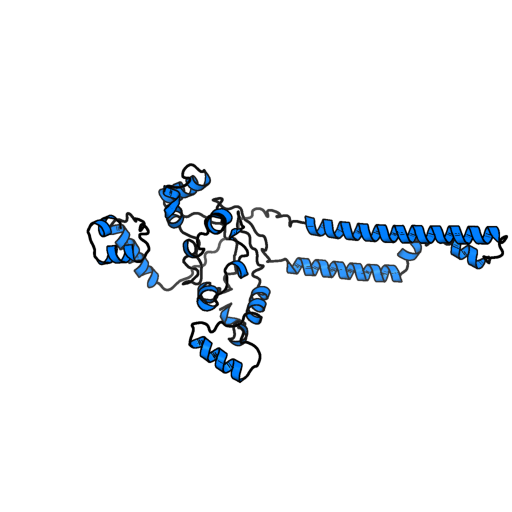LU A 1 308 ? -20.213 -21.262 -13.371 1.00 88.62 308 GLU A CA 1
ATOM 2446 C C . GLU A 1 308 ? -20.767 -22.350 -12.435 1.00 88.62 308 GLU A C 1
ATOM 2448 O O . GLU A 1 308 ? -21.976 -22.404 -12.194 1.00 88.62 308 GLU A O 1
ATOM 2453 N N . LEU A 1 309 ? -19.893 -23.179 -11.854 1.00 88.62 309 LEU A N 1
ATOM 2454 C CA . LEU A 1 309 ? -20.288 -24.201 -10.886 1.00 88.62 309 LEU A CA 1
ATOM 2455 C C . LEU A 1 309 ? -20.838 -23.579 -9.594 1.00 88.62 309 LEU A C 1
ATOM 2457 O O . LEU A 1 309 ? -21.885 -24.015 -9.114 1.00 88.62 309 LEU A O 1
ATOM 2461 N N . HIS A 1 310 ? -20.190 -22.547 -9.054 1.00 89.38 310 HIS A N 1
ATOM 2462 C CA . HIS A 1 310 ? -20.656 -21.850 -7.854 1.00 89.38 310 HIS A CA 1
ATOM 2463 C C . HIS A 1 310 ? -22.042 -21.234 -8.080 1.00 89.38 310 HIS A C 1
ATOM 2465 O O . HIS A 1 310 ? -22.965 -21.478 -7.303 1.00 89.38 310 HIS A O 1
ATOM 2471 N N . ASN A 1 311 ? -22.224 -20.531 -9.199 1.00 88.69 311 ASN A N 1
ATOM 2472 C CA . ASN A 1 311 ? -23.485 -19.883 -9.567 1.00 88.69 311 ASN A CA 1
ATOM 2473 C C . ASN A 1 311 ? -24.623 -20.884 -9.825 1.00 88.69 311 ASN A C 1
ATOM 2475 O O . ASN A 1 311 ? -25.795 -20.517 -9.756 1.00 88.69 311 ASN A O 1
ATOM 2479 N N . SER A 1 312 ? -24.309 -22.153 -10.110 1.00 89.69 312 SER A N 1
ATOM 2480 C CA . SER A 1 312 ? -25.326 -23.207 -10.222 1.00 89.69 312 SER A CA 1
ATOM 2481 C C . SER A 1 312 ? -25.929 -23.606 -8.868 1.00 89.69 312 SER A C 1
ATOM 2483 O O . SER A 1 312 ? -27.074 -24.053 -8.809 1.00 89.69 312 SER A O 1
ATOM 2485 N N . SER A 1 313 ? -25.172 -23.435 -7.779 1.00 87.44 313 SER A N 1
ATOM 2486 C CA . SER A 1 313 ? -25.536 -23.882 -6.427 1.00 87.44 313 SER A CA 1
ATOM 2487 C C . SER A 1 313 ? -25.836 -22.727 -5.465 1.00 87.44 313 SER A C 1
ATOM 2489 O O . SER A 1 313 ? -26.530 -22.918 -4.467 1.00 87.44 313 SER A O 1
ATOM 2491 N N . SER A 1 314 ? -25.347 -21.523 -5.762 1.00 87.38 314 SER A N 1
ATOM 2492 C CA . SER A 1 314 ? -25.456 -20.328 -4.930 1.00 87.38 314 SER A CA 1
ATOM 2493 C C . SER A 1 314 ? -25.950 -19.136 -5.747 1.00 87.38 314 SER A C 1
ATOM 2495 O O . SER A 1 314 ? -25.653 -18.997 -6.928 1.00 87.38 314 SER A O 1
ATOM 2497 N N . LYS A 1 315 ? -26.711 -18.251 -5.095 1.00 85.88 315 LYS A N 1
ATOM 2498 C CA . LYS A 1 315 ? -27.149 -16.967 -5.673 1.00 85.88 315 LYS A CA 1
ATOM 2499 C C . LYS A 1 315 ? -26.185 -15.819 -5.374 1.00 85.88 315 LYS A C 1
ATOM 2501 O O . LYS A 1 315 ? -26.393 -14.721 -5.882 1.00 85.88 315 LYS A O 1
ATOM 2506 N N . LYS A 1 316 ? -25.212 -16.038 -4.487 1.00 87.69 316 LYS A N 1
ATOM 2507 C CA . LYS A 1 316 ? -24.196 -15.041 -4.148 1.00 87.69 316 LYS A CA 1
ATOM 2508 C C . LYS A 1 316 ? -23.039 -15.137 -5.145 1.00 87.69 316 LYS A C 1
ATOM 2510 O O . LYS A 1 316 ? -22.769 -16.243 -5.612 1.00 87.69 316 LYS A O 1
ATOM 2515 N N . PRO A 1 317 ? -22.387 -14.012 -5.474 1.00 87.94 317 PRO A N 1
ATOM 2516 C CA . PRO A 1 317 ? -21.168 -14.042 -6.267 1.00 87.94 317 PRO A CA 1
ATOM 2517 C C . PRO A 1 317 ? -20.071 -14.782 -5.496 1.00 87.94 317 PRO A C 1
ATOM 2519 O O . PRO A 1 317 ? -19.987 -14.663 -4.275 1.00 87.94 317 PRO A O 1
ATOM 2522 N N . MET A 1 318 ? -19.251 -15.544 -6.220 1.00 90.56 318 MET A N 1
ATOM 2523 C CA . MET A 1 318 ? -18.138 -16.290 -5.637 1.00 90.56 318 MET A CA 1
ATOM 2524 C C . MET A 1 318 ? -17.026 -15.326 -5.221 1.00 90.56 318 MET A C 1
ATOM 2526 O O . MET A 1 318 ? -16.482 -14.610 -6.068 1.00 90.56 318 MET A O 1
ATOM 2530 N N . THR A 1 319 ? -16.663 -15.325 -3.944 1.00 93.62 319 THR A N 1
ATOM 2531 C CA . THR A 1 319 ? -15.611 -14.456 -3.399 1.00 93.62 319 THR A CA 1
ATOM 2532 C C . THR A 1 319 ? -14.302 -15.212 -3.199 1.00 93.62 319 THR A C 1
ATOM 2534 O O . THR A 1 319 ? -14.214 -16.430 -3.391 1.00 93.62 319 THR A O 1
ATOM 2537 N N . VAL A 1 320 ? -13.237 -14.491 -2.842 1.00 92.50 320 VAL A N 1
ATOM 2538 C CA . VAL A 1 320 ? -11.934 -15.105 -2.546 1.00 92.50 320 VAL A CA 1
ATOM 2539 C C . VAL A 1 320 ? -12.029 -16.056 -1.339 1.00 92.50 320 VAL A C 1
ATOM 2541 O O . VAL A 1 320 ? -11.325 -17.068 -1.291 1.00 92.50 320 VAL A O 1
ATOM 2544 N N . GLU A 1 321 ? -12.941 -15.797 -0.399 1.00 92.88 321 GLU A N 1
ATOM 2545 C CA . GLU A 1 321 ? -13.274 -16.718 0.695 1.00 92.88 321 GLU A CA 1
ATOM 2546 C C . GLU A 1 321 ? -13.752 -18.088 0.185 1.00 92.88 321 GLU A C 1
ATOM 2548 O O . GLU A 1 321 ? -13.270 -19.113 0.671 1.00 92.88 321 GLU A O 1
ATOM 2553 N N . ASP A 1 322 ? -14.609 -18.128 -0.839 1.00 90.94 322 ASP A N 1
ATOM 2554 C CA . ASP A 1 322 ? -15.198 -19.370 -1.361 1.00 90.94 322 ASP A CA 1
ATOM 2555 C C . ASP A 1 322 ? -14.175 -20.295 -2.043 1.00 90.94 322 ASP A C 1
ATOM 2557 O O . ASP A 1 322 ? -14.376 -21.508 -2.118 1.00 90.94 322 ASP A O 1
ATOM 2561 N N . ILE A 1 323 ? -13.053 -19.744 -2.518 1.00 89.56 323 ILE A N 1
ATOM 2562 C CA . ILE A 1 323 ? -11.917 -20.513 -3.064 1.00 89.56 323 ILE A CA 1
ATOM 2563 C C . ILE A 1 323 ? -10.850 -20.819 -1.996 1.00 89.56 323 ILE A C 1
ATOM 2565 O O . ILE A 1 323 ? -9.710 -21.203 -2.296 1.00 89.56 323 ILE A O 1
ATOM 2569 N N . GLY A 1 324 ? -11.223 -20.647 -0.728 1.00 89.56 324 GLY A N 1
ATOM 2570 C CA . GLY A 1 324 ? -10.415 -20.953 0.441 1.00 89.56 324 GLY A CA 1
ATOM 2571 C C . GLY A 1 324 ? -9.327 -19.923 0.715 1.00 89.56 324 GLY A C 1
ATOM 2572 O O . GLY A 1 324 ? -8.320 -20.266 1.326 1.00 89.56 324 GLY A O 1
ATOM 2573 N N . GLY A 1 325 ? -9.476 -18.676 0.265 1.00 90.06 325 GLY A N 1
ATOM 2574 C CA . GLY A 1 325 ? -8.519 -17.594 0.525 1.00 90.06 325 GLY A CA 1
ATOM 2575 C C . GLY A 1 325 ? -8.436 -17.146 1.989 1.00 90.06 325 GLY A C 1
ATOM 2576 O O . GLY A 1 325 ? -7.727 -16.189 2.280 1.00 90.06 325 GLY A O 1
ATOM 2577 N N . LEU A 1 326 ? -9.149 -17.816 2.900 1.00 93.50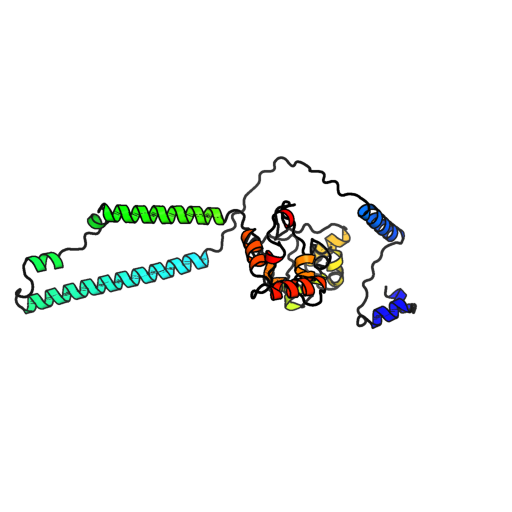 326 LEU A N 1
ATOM 2578 C CA . LEU A 1 326 ? -9.084 -17.616 4.352 1.00 93.50 326 LEU A CA 1
ATOM 2579 C C . LEU A 1 326 ? -8.403 -18.783 5.094 1.00 93.50 326 LEU A C 1
ATOM 2581 O O . LEU A 1 326 ? -8.408 -18.825 6.322 1.00 93.50 326 LEU A O 1
ATOM 2585 N N . GLU A 1 327 ? -7.845 -19.755 4.370 1.00 93.56 327 GLU A N 1
ATOM 2586 C CA . GLU A 1 327 ? -7.102 -20.866 4.968 1.00 93.56 327 GLU A CA 1
ATOM 2587 C C . GLU A 1 327 ? -5.741 -20.401 5.506 1.00 93.56 327 GLU A C 1
ATOM 2589 O O . GLU A 1 327 ? -4.975 -19.753 4.793 1.00 93.56 327 GLU A O 1
ATOM 2594 N N . CYS A 1 328 ? -5.397 -20.798 6.737 1.00 91.94 328 CYS A N 1
ATOM 2595 C CA . CYS A 1 328 ? -4.145 -20.393 7.385 1.00 91.94 328 CYS A CA 1
ATOM 2596 C C . CYS A 1 328 ? -2.901 -20.721 6.544 1.00 91.94 328 CYS A C 1
ATOM 2598 O O . CYS A 1 328 ? -2.030 -19.871 6.388 1.00 91.94 328 CYS A O 1
ATOM 2600 N N . SER A 1 329 ? -2.839 -21.922 5.961 1.00 90.75 329 SER A N 1
ATOM 2601 C CA . SER A 1 329 ? -1.685 -22.402 5.185 1.00 90.75 329 SER A CA 1
ATOM 2602 C C . SER A 1 329 ? -1.444 -21.616 3.895 1.00 90.75 329 SER A C 1
ATOM 2604 O O . SER A 1 329 ? -0.323 -21.575 3.395 1.00 90.75 329 SER A O 1
ATOM 2606 N N . LYS A 1 330 ? -2.466 -20.944 3.347 1.00 89.19 330 LYS A N 1
ATOM 2607 C CA . LYS A 1 330 ? -2.301 -20.113 2.144 1.00 89.19 330 LYS A CA 1
ATOM 2608 C C . LYS A 1 330 ? -1.619 -18.777 2.436 1.00 89.19 330 LYS A C 1
ATOM 2610 O O . LYS A 1 330 ? -1.117 -18.148 1.507 1.00 89.19 330 LYS A O 1
ATOM 2615 N N . CYS A 1 331 ? -1.586 -18.360 3.703 1.00 89.75 331 CYS A N 1
ATOM 2616 C CA . CYS A 1 331 ? -1.025 -17.079 4.125 1.00 89.75 331 CYS A CA 1
ATOM 2617 C C . CYS A 1 331 ? 0.146 -17.214 5.105 1.00 89.75 331 CYS A C 1
ATOM 2619 O O . CYS A 1 331 ? 0.958 -16.300 5.156 1.00 89.75 331 CYS A O 1
ATOM 2621 N N . HIS A 1 332 ? 0.254 -18.303 5.871 1.00 89.94 332 HIS A N 1
ATOM 2622 C CA . HIS A 1 332 ? 1.196 -18.418 6.995 1.00 89.94 332 HIS A CA 1
ATOM 2623 C C . HIS A 1 332 ? 2.116 -19.650 6.973 1.00 89.94 332 HIS A C 1
ATOM 2625 O O . HIS A 1 332 ? 2.772 -19.919 7.978 1.00 89.94 332 HIS A O 1
ATOM 2631 N N . TYR A 1 333 ? 2.227 -20.299 5.805 1.00 81.06 333 TYR A N 1
ATOM 2632 C CA . TYR A 1 333 ? 2.922 -21.574 5.551 1.00 81.06 333 TYR A CA 1
ATOM 2633 C C . TYR A 1 333 ? 2.199 -22.820 6.076 1.00 81.06 333 TYR A C 1
ATOM 2635 O O . TYR A 1 333 ? 1.605 -22.783 7.178 1.00 81.06 333 TYR A O 1
#

pLDDT: mean 82.42, std 16.02, range [24.42, 96.94]

Radius of gyration: 34.15 Å; chains: 1; bounding box: 84×66×93 Å